Protein AF-A0A8D8G856-F1 (afdb_monomer_lite)

Radius of gyration: 18.54 Å; chains: 1; bounding box: 40×66×44 Å

Foldseek 3Di:
DDDPPPDDDDDDDFLVVVLVVVCVVVVVVQAAEDEWERAQEEALLLVLVLLLQLLVLLVCVLVVVDDLVRSLVSNVVSCVRRVGDNVCSVVVVVSCVVCSPHHYHYDYHHDYDYDADAPADWFRQLLSQLSNLVSQQVVVPDQSDKDHGFAPVQDGGPDNGRHDMHHPVLQVQLVVLPPPDHSVVCSNRVHSVVSCCSRVNNPD

Structure (mmCIF, N/CA/C/O backbone):
data_AF-A0A8D8G856-F1
#
_entry.id   AF-A0A8D8G856-F1
#
loop_
_atom_site.group_PDB
_atom_site.id
_atom_site.type_symbol
_atom_site.label_atom_id
_atom_site.label_alt_id
_atom_site.label_comp_id
_atom_site.label_asym_id
_atom_site.label_entity_id
_atom_site.label_seq_id
_atom_site.pdbx_PDB_ins_code
_atom_site.Cartn_x
_atom_site.Cartn_y
_atom_site.Cartn_z
_atom_site.occupancy
_atom_site.B_iso_or_equiv
_atom_site.auth_seq_id
_atom_site.auth_comp_id
_atom_site.auth_asym_id
_atom_site.auth_atom_id
_atom_site.pdbx_PDB_model_num
ATOM 1 N N . GLN A 1 1 ? 6.075 -45.616 4.153 1.00 53.78 1 GLN A N 1
ATOM 2 C CA . GLN A 1 1 ? 5.002 -45.973 3.202 1.00 53.78 1 GLN A CA 1
ATOM 3 C C . GLN A 1 1 ? 4.732 -44.759 2.327 1.00 53.78 1 GLN A C 1
ATOM 5 O O . GLN A 1 1 ? 4.396 -43.717 2.872 1.00 53.78 1 GLN A O 1
ATOM 10 N N . ARG A 1 2 ? 4.955 -44.853 1.010 1.00 50.22 2 ARG A N 1
ATOM 11 C CA . ARG A 1 2 ? 4.426 -43.867 0.058 1.00 50.22 2 ARG A CA 1
ATOM 12 C C . ARG A 1 2 ? 2.955 -44.213 -0.145 1.00 50.22 2 ARG A C 1
ATOM 14 O O . ARG A 1 2 ? 2.652 -45.354 -0.473 1.00 50.22 2 ARG A O 1
ATOM 21 N N . VAL A 1 3 ? 2.070 -43.267 0.140 1.00 61.78 3 VAL A N 1
ATOM 22 C CA . VAL A 1 3 ? 0.655 -43.386 -0.206 1.00 61.78 3 VAL A CA 1
ATOM 23 C C . VAL A 1 3 ? 0.563 -43.007 -1.679 1.00 61.78 3 VAL A C 1
ATOM 25 O O . VAL A 1 3 ? 0.806 -41.850 -2.018 1.00 61.78 3 VAL A O 1
ATOM 28 N N . ASP A 1 4 ? 0.306 -43.983 -2.549 1.00 59.97 4 ASP A N 1
ATOM 29 C CA . ASP A 1 4 ? -0.031 -43.709 -3.947 1.00 59.97 4 ASP A CA 1
ATOM 30 C C . ASP A 1 4 ? -1.400 -43.033 -3.970 1.00 59.97 4 ASP A C 1
ATOM 32 O O . ASP A 1 4 ? -2.428 -43.651 -3.688 1.00 59.97 4 ASP A O 1
ATOM 36 N N . VAL A 1 5 ? -1.409 -41.734 -4.257 1.00 68.56 5 VAL A N 1
ATOM 37 C CA . VAL A 1 5 ? -2.645 -40.982 -4.455 1.00 68.56 5 VAL A CA 1
ATOM 38 C C . VAL A 1 5 ? -3.061 -41.189 -5.912 1.00 68.56 5 VAL A C 1
ATOM 40 O O . VAL A 1 5 ? -2.532 -40.542 -6.812 1.00 68.56 5 VAL A O 1
ATOM 43 N N . GLN A 1 6 ? -3.978 -42.126 -6.164 1.00 72.94 6 GLN A N 1
ATOM 44 C CA . GLN A 1 6 ? -4.652 -42.240 -7.461 1.00 72.94 6 GLN A CA 1
ATOM 45 C C . GLN A 1 6 ? -5.702 -41.122 -7.578 1.00 72.94 6 GLN A C 1
ATOM 47 O O . GLN A 1 6 ? -6.842 -41.283 -7.151 1.00 72.94 6 GLN A O 1
ATOM 52 N N . GLY A 1 7 ? -5.298 -39.970 -8.119 1.00 73.12 7 GLY A N 1
ATOM 53 C CA . GLY A 1 7 ? -6.177 -38.835 -8.419 1.00 73.12 7 GLY A CA 1
ATOM 54 C C . GLY A 1 7 ? -5.396 -37.565 -8.770 1.00 73.12 7 GLY A C 1
ATOM 55 O O . GLY A 1 7 ? -4.292 -37.356 -8.270 1.00 73.12 7 GLY A O 1
ATOM 56 N N . GLU A 1 8 ? -5.957 -36.712 -9.630 1.00 82.94 8 GLU A N 1
ATOM 57 C CA . GLU A 1 8 ? -5.383 -35.391 -9.912 1.00 82.94 8 GLU A CA 1
ATOM 58 C C . GLU A 1 8 ? -5.778 -34.386 -8.820 1.00 82.94 8 GLU A C 1
ATOM 60 O O . GLU A 1 8 ? -6.951 -34.267 -8.466 1.00 82.94 8 GLU A O 1
ATOM 65 N N . ILE A 1 9 ? -4.802 -33.640 -8.294 1.00 83.88 9 ILE A N 1
ATOM 66 C CA . ILE A 1 9 ? -5.027 -32.570 -7.313 1.00 83.88 9 ILE A CA 1
ATOM 67 C C . ILE A 1 9 ? -4.974 -31.228 -8.043 1.00 83.88 9 ILE A C 1
ATOM 69 O O . ILE A 1 9 ? -3.918 -30.819 -8.523 1.00 83.88 9 ILE A O 1
ATOM 73 N N . HIS A 1 10 ? -6.105 -30.524 -8.080 1.00 83.56 10 HIS A N 1
ATOM 74 C CA . HIS A 1 10 ? -6.234 -29.197 -8.688 1.00 83.56 10 HIS A CA 1
ATOM 75 C C . HIS A 1 10 ? -6.372 -28.125 -7.597 1.00 83.56 10 HIS A C 1
ATOM 77 O O . HIS A 1 10 ? -7.242 -28.226 -6.735 1.00 83.56 10 HIS A O 1
ATOM 83 N N . ILE A 1 11 ? -5.528 -27.088 -7.626 1.00 77.62 11 ILE A N 1
ATOM 84 C CA . ILE A 1 11 ? -5.578 -25.957 -6.681 1.00 77.62 11 ILE A CA 1
ATOM 85 C C . ILE A 1 11 ? -6.217 -24.756 -7.385 1.00 77.62 11 ILE A C 1
ATOM 87 O O . ILE A 1 11 ? -5.585 -24.101 -8.212 1.00 77.62 11 ILE A O 1
ATOM 91 N N . ILE A 1 12 ? -7.469 -24.456 -7.036 1.00 80.62 12 ILE A N 1
ATOM 92 C CA . ILE A 1 12 ? -8.278 -23.379 -7.628 1.00 80.62 12 ILE A CA 1
ATOM 93 C C . ILE A 1 12 ? -8.363 -22.164 -6.691 1.00 80.62 12 ILE A C 1
ATOM 95 O O . ILE A 1 12 ? -9.417 -21.813 -6.180 1.00 80.62 12 ILE A O 1
ATOM 99 N N . GLY A 1 13 ? -7.224 -21.533 -6.407 1.00 78.81 13 GLY A N 1
ATOM 100 C CA . GLY A 1 13 ? -7.186 -20.322 -5.580 1.00 78.81 13 GLY A CA 1
ATOM 101 C C . GLY A 1 13 ? -5.797 -20.025 -5.036 1.00 78.81 13 GLY A C 1
ATOM 102 O O . GLY A 1 13 ? -5.190 -20.860 -4.371 1.00 78.81 13 GLY A O 1
ATOM 103 N N . SER A 1 14 ? -5.259 -18.846 -5.346 1.00 89.00 14 SER A N 1
ATOM 104 C CA . SER A 1 14 ? -3.984 -18.378 -4.797 1.00 89.00 14 SER A CA 1
ATOM 105 C C . SER A 1 14 ? -3.814 -16.875 -4.997 1.00 89.00 14 SER A C 1
ATOM 107 O O . SER A 1 14 ? -4.376 -16.301 -5.933 1.00 89.00 14 SER A O 1
ATOM 109 N N . ASN A 1 15 ? -2.934 -16.259 -4.201 1.00 90.88 15 ASN A N 1
ATOM 110 C CA . ASN A 1 15 ? -2.473 -14.888 -4.443 1.00 90.88 15 ASN A CA 1
ATOM 111 C C . ASN A 1 15 ? -1.933 -14.707 -5.864 1.00 90.88 15 ASN A C 1
ATOM 113 O O . ASN A 1 15 ? -2.070 -13.636 -6.440 1.00 90.88 15 ASN A O 1
ATOM 117 N N . LYS A 1 16 ? -1.345 -15.754 -6.458 1.00 91.81 16 LYS A N 1
ATOM 118 C CA . LYS A 1 16 ? -0.878 -15.705 -7.843 1.00 91.81 16 LYS A CA 1
ATOM 119 C C . LYS A 1 16 ? -2.031 -15.476 -8.822 1.00 91.81 16 LYS A C 1
ATOM 121 O O . LYS A 1 16 ? -1.927 -14.575 -9.640 1.00 91.81 16 LYS A O 1
ATOM 126 N N . LEU A 1 17 ? -3.122 -16.235 -8.709 1.00 91.75 17 LEU A N 1
ATOM 127 C CA . LEU A 1 17 ? -4.290 -16.069 -9.583 1.00 91.75 17 LEU A CA 1
ATOM 128 C C . LEU A 1 17 ? -4.949 -14.693 -9.400 1.00 91.75 17 LEU A C 1
ATOM 130 O O . LEU A 1 17 ? -5.355 -14.074 -10.383 1.00 91.75 17 LEU A O 1
ATOM 134 N N . ALA A 1 18 ? -5.009 -14.193 -8.162 1.00 91.81 18 ALA A N 1
ATOM 135 C CA . ALA A 1 18 ? -5.512 -12.850 -7.878 1.00 91.81 18 ALA A CA 1
ATOM 136 C C . ALA A 1 18 ? -4.644 -11.766 -8.543 1.00 91.81 18 ALA A C 1
ATOM 138 O O . ALA A 1 18 ? -5.169 -10.906 -9.247 1.00 91.81 18 ALA A O 1
ATOM 139 N N . ILE A 1 19 ? -3.316 -11.846 -8.395 1.00 93.50 19 ILE A N 1
ATOM 140 C CA . ILE A 1 19 ? -2.380 -10.919 -9.047 1.00 93.50 19 ILE A CA 1
ATOM 141 C C . ILE A 1 19 ? -2.506 -11.005 -10.567 1.00 93.50 19 ILE A C 1
ATOM 143 O O . ILE A 1 19 ? -2.657 -9.972 -11.209 1.00 93.50 19 ILE A O 1
ATOM 147 N N . ASP A 1 20 ? -2.489 -12.210 -11.141 1.00 92.81 20 ASP A N 1
ATOM 148 C CA . ASP A 1 20 ? -2.593 -12.410 -12.591 1.00 92.81 20 ASP A CA 1
ATOM 149 C C . ASP A 1 20 ? -3.897 -11.784 -13.141 1.00 92.81 20 ASP A C 1
ATOM 151 O O . ASP A 1 20 ? -3.884 -11.154 -14.199 1.00 92.81 20 ASP A O 1
ATOM 155 N N . SER A 1 21 ? -4.998 -11.853 -12.379 1.00 92.38 21 SER A N 1
ATOM 156 C CA . SER A 1 21 ? -6.276 -11.210 -12.726 1.00 92.38 21 SER A CA 1
ATOM 157 C C . SER A 1 21 ? -6.194 -9.679 -12.700 1.00 92.38 21 SER A C 1
ATOM 159 O O . SER A 1 21 ? -6.687 -9.022 -13.618 1.00 92.38 21 SER A O 1
ATOM 161 N N . VAL A 1 22 ? -5.539 -9.096 -11.687 1.00 92.94 22 VAL A N 1
ATOM 162 C CA . VAL A 1 22 ? -5.312 -7.640 -11.609 1.00 92.94 22 VAL A CA 1
ATOM 163 C C . VAL A 1 22 ? -4.442 -7.166 -12.771 1.00 92.94 22 VAL A C 1
ATOM 165 O O . VAL A 1 22 ? -4.778 -6.170 -13.407 1.00 92.94 22 VAL A O 1
ATOM 168 N N . ILE A 1 23 ? -3.359 -7.886 -13.088 1.00 92.38 23 ILE A N 1
ATOM 169 C CA . ILE A 1 23 ? -2.490 -7.561 -14.227 1.00 92.38 23 ILE A CA 1
ATOM 170 C C . ILE A 1 23 ? -3.293 -7.599 -15.531 1.00 92.38 23 ILE A C 1
ATOM 172 O O . ILE A 1 23 ? -3.248 -6.634 -16.291 1.00 92.38 23 ILE A O 1
ATOM 176 N N . SER A 1 24 ? -4.074 -8.662 -15.762 1.00 91.75 24 SER A N 1
ATOM 177 C CA . SER A 1 24 ? -4.928 -8.773 -16.950 1.00 91.75 24 SER A CA 1
ATOM 178 C C . SER A 1 24 ? -5.884 -7.587 -17.059 1.00 91.75 24 SER A C 1
ATOM 180 O O . SER A 1 24 ? -5.969 -6.963 -18.113 1.00 91.75 24 SER A O 1
ATOM 182 N N . LYS A 1 25 ? -6.550 -7.206 -15.963 1.00 92.50 25 LYS A N 1
ATOM 183 C CA . LYS A 1 25 ? -7.474 -6.069 -15.986 1.00 92.50 25 LYS A CA 1
ATOM 184 C C . LYS A 1 25 ? -6.761 -4.736 -16.214 1.00 92.50 25 LYS A C 1
ATOM 186 O O . LYS A 1 25 ? -7.269 -3.885 -16.933 1.00 92.50 25 LYS A O 1
ATOM 191 N N . ALA A 1 26 ? -5.580 -4.549 -15.635 1.00 90.25 26 ALA A N 1
ATOM 192 C CA . ALA A 1 26 ? -4.806 -3.322 -15.780 1.00 90.25 26 ALA A CA 1
ATOM 193 C C . ALA A 1 26 ? -4.272 -3.121 -17.209 1.00 90.25 26 ALA A C 1
ATOM 195 O O . ALA A 1 26 ? -4.175 -1.979 -17.657 1.00 90.25 26 ALA A O 1
ATOM 196 N N . THR A 1 27 ? -4.002 -4.205 -17.951 1.00 81.19 27 THR A N 1
ATOM 197 C CA . THR A 1 27 ? -3.637 -4.106 -19.377 1.00 81.19 27 THR A CA 1
ATOM 198 C C . THR A 1 27 ? -4.752 -3.528 -20.252 1.00 81.19 27 THR A C 1
ATOM 200 O O . THR A 1 27 ? -4.456 -2.962 -21.299 1.00 81.19 27 THR A O 1
ATOM 203 N N . GLU A 1 28 ? -6.011 -3.590 -19.807 1.00 87.31 28 GLU A N 1
ATOM 204 C CA . GLU A 1 28 ? -7.140 -2.937 -20.483 1.00 87.31 28 GLU A CA 1
ATOM 205 C C . GLU A 1 28 ? -7.191 -1.415 -20.229 1.00 87.31 28 GLU A C 1
ATOM 207 O O . GLU A 1 28 ? -7.869 -0.704 -20.965 1.00 87.31 28 GLU A O 1
ATOM 212 N N . SER A 1 29 ? -6.475 -0.906 -19.215 1.00 78.06 29 SER A N 1
ATOM 213 C CA . SER A 1 29 ? -6.604 0.469 -18.694 1.00 78.06 29 SER A CA 1
ATOM 214 C C . SER A 1 29 ? -5.356 1.353 -18.882 1.00 78.06 29 SER A C 1
ATOM 216 O O . SER A 1 29 ? -5.164 2.298 -18.129 1.00 78.06 29 SER A O 1
ATOM 218 N N . ASP A 1 30 ? -4.482 1.049 -19.845 1.00 84.75 30 ASP A N 1
ATOM 219 C CA . ASP A 1 30 ? -3.196 1.740 -20.107 1.00 84.75 30 ASP A CA 1
ATOM 220 C C . ASP A 1 30 ? -2.230 1.864 -18.901 1.00 84.75 30 ASP A C 1
ATOM 222 O O . ASP A 1 30 ? -1.204 2.543 -18.960 1.00 84.75 30 ASP A O 1
ATOM 226 N N . LEU A 1 31 ? -2.462 1.106 -17.829 1.00 89.81 31 LEU A N 1
ATOM 227 C CA . LEU A 1 31 ? -1.546 1.033 -16.693 1.00 89.81 31 LEU A CA 1
ATOM 228 C C . LEU A 1 31 ? -0.389 0.070 -16.993 1.00 89.81 31 LEU A C 1
ATOM 230 O O . LEU A 1 31 ? -0.585 -1.047 -17.486 1.00 89.81 31 LEU A O 1
ATOM 234 N N . LEU A 1 32 ? 0.836 0.464 -16.641 1.00 92.50 32 LEU A N 1
ATOM 235 C CA . LEU A 1 32 ? 1.974 -0.449 -16.582 1.00 92.50 32 LEU A CA 1
ATOM 236 C C . LEU A 1 32 ? 1.890 -1.264 -15.290 1.00 92.50 32 LEU A C 1
ATOM 238 O O . LEU A 1 32 ? 2.397 -0.866 -14.240 1.00 92.50 32 LEU A O 1
ATOM 242 N N . ALA A 1 33 ? 1.238 -2.419 -15.369 1.00 93.50 33 ALA A N 1
ATOM 243 C CA . ALA A 1 33 ? 1.085 -3.306 -14.229 1.00 93.50 33 ALA A CA 1
ATOM 244 C C . ALA A 1 33 ? 2.283 -4.255 -14.085 1.00 93.50 33 ALA A C 1
ATOM 246 O O . ALA A 1 33 ? 2.643 -4.970 -15.022 1.00 93.50 33 ALA A O 1
ATOM 247 N N . ILE A 1 34 ? 2.902 -4.272 -12.904 1.00 92.44 34 ILE A N 1
ATOM 248 C CA . ILE A 1 34 ? 4.105 -5.053 -12.609 1.00 92.44 34 ILE A CA 1
ATOM 249 C C . ILE A 1 34 ? 3.824 -5.971 -11.411 1.00 92.44 34 ILE A C 1
ATOM 251 O O . ILE A 1 34 ? 3.607 -5.485 -10.296 1.00 92.44 34 ILE A O 1
ATOM 255 N N . PRO A 1 35 ? 3.833 -7.305 -11.601 1.00 92.75 35 PRO A N 1
ATOM 256 C CA . PRO A 1 35 ? 3.649 -8.242 -10.505 1.00 92.75 35 PRO A CA 1
ATOM 257 C C . PRO A 1 35 ? 4.914 -8.301 -9.644 1.00 92.75 35 PRO A C 1
ATOM 259 O O . PRO A 1 35 ? 5.992 -8.674 -10.118 1.00 92.75 35 PRO A O 1
ATOM 262 N N . MET A 1 36 ? 4.765 -7.987 -8.361 1.00 92.06 36 MET A N 1
ATOM 263 C CA . MET A 1 36 ? 5.873 -7.888 -7.418 1.00 92.06 36 MET A CA 1
ATOM 264 C C . MET A 1 36 ? 6.089 -9.194 -6.648 1.00 92.06 36 MET A C 1
ATOM 266 O O . MET A 1 36 ? 7.031 -9.937 -6.927 1.00 92.06 36 MET A O 1
ATOM 270 N N . SER A 1 37 ? 5.208 -9.505 -5.697 1.00 92.75 37 SER A N 1
ATOM 271 C CA . SER A 1 37 ? 5.336 -10.664 -4.806 1.00 92.75 37 SER A CA 1
ATOM 272 C C . SER A 1 37 ? 3.981 -11.310 -4.550 1.00 92.75 37 SER A C 1
ATOM 274 O O . SER A 1 37 ? 2.972 -10.625 -4.477 1.00 92.75 37 SER A O 1
ATOM 276 N N . THR A 1 38 ? 3.949 -12.633 -4.401 1.00 93.06 38 THR A N 1
ATOM 277 C CA . THR A 1 38 ? 2.745 -13.406 -4.027 1.00 93.06 38 THR A CA 1
ATOM 278 C C . THR A 1 38 ? 2.725 -13.784 -2.543 1.00 93.06 38 THR A C 1
ATOM 280 O O . THR A 1 38 ? 1.821 -14.495 -2.094 1.00 93.06 38 THR A O 1
ATOM 283 N N . ARG A 1 39 ? 3.756 -13.368 -1.795 1.00 93.19 39 ARG A N 1
ATOM 284 C CA . ARG A 1 39 ? 4.086 -13.880 -0.460 1.00 93.19 39 ARG A CA 1
ATOM 285 C C . ARG A 1 39 ? 4.506 -12.775 0.505 1.00 93.19 39 ARG A C 1
ATOM 287 O O . ARG A 1 39 ? 5.333 -13.023 1.376 1.00 93.19 39 ARG A O 1
ATOM 294 N N . VAL A 1 40 ? 3.984 -11.563 0.344 1.00 94.06 40 VAL A N 1
ATOM 295 C CA . VAL A 1 40 ? 4.256 -10.479 1.297 1.00 94.06 40 VAL A CA 1
ATOM 296 C C . VAL A 1 40 ? 3.816 -10.923 2.695 1.00 94.06 40 VAL A C 1
ATOM 298 O O . VAL A 1 40 ? 2.689 -11.375 2.881 1.00 94.06 40 VAL A O 1
ATOM 301 N N . GLN A 1 41 ? 4.715 -10.848 3.669 1.00 91.81 41 GLN A N 1
ATOM 302 C CA . GLN A 1 41 ? 4.476 -11.268 5.048 1.00 91.81 41 GLN A CA 1
ATOM 303 C C . GLN A 1 41 ? 5.250 -10.344 5.983 1.00 91.81 41 GLN A C 1
ATOM 305 O O . GLN A 1 41 ? 6.255 -9.757 5.594 1.00 91.81 41 GLN A O 1
ATOM 310 N N . GLY A 1 42 ? 4.789 -10.226 7.225 1.00 93.81 42 GLY A N 1
ATOM 311 C CA . GLY A 1 42 ? 5.465 -9.425 8.245 1.00 93.81 42 GLY A CA 1
ATOM 312 C C . GLY A 1 42 ? 4.571 -8.358 8.854 1.00 93.81 42 GLY A C 1
ATOM 313 O O . GLY A 1 42 ? 3.354 -8.336 8.640 1.00 93.81 42 GLY A O 1
ATOM 314 N N . ASN A 1 43 ? 5.171 -7.508 9.683 1.00 96.62 43 ASN A N 1
ATOM 315 C CA . ASN A 1 43 ? 4.432 -6.480 10.393 1.00 96.62 43 ASN A CA 1
ATOM 316 C C . ASN A 1 43 ? 4.134 -5.284 9.481 1.00 96.62 43 ASN A C 1
ATOM 318 O O . ASN A 1 43 ? 5.009 -4.805 8.764 1.00 96.62 43 ASN A O 1
AT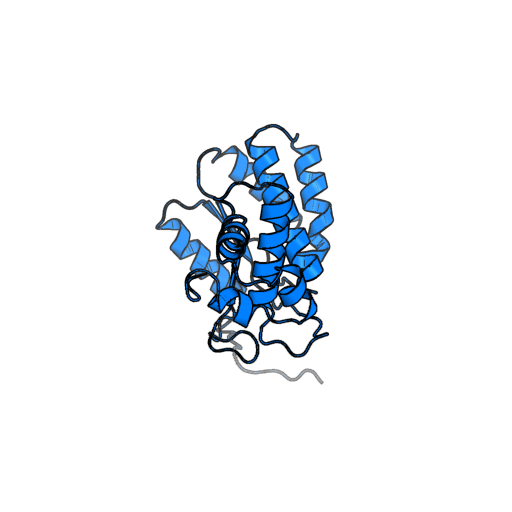OM 322 N N . VAL A 1 44 ? 2.922 -4.742 9.571 1.00 97.50 44 VAL A N 1
ATOM 323 C CA . VAL A 1 44 ? 2.479 -3.573 8.792 1.00 97.50 44 VAL A CA 1
ATOM 324 C C . VAL A 1 44 ? 3.352 -2.329 8.978 1.00 97.50 44 VAL A C 1
ATOM 326 O O . VAL A 1 44 ? 3.424 -1.517 8.067 1.00 97.50 44 VAL A O 1
ATOM 329 N N . THR A 1 45 ? 4.061 -2.192 10.104 1.00 96.44 45 THR A N 1
ATOM 330 C CA . THR A 1 45 ? 5.038 -1.107 10.319 1.00 96.44 45 THR A CA 1
ATOM 331 C C . THR A 1 45 ? 6.235 -1.223 9.379 1.00 96.44 45 THR A C 1
ATOM 333 O O . THR A 1 45 ? 6.683 -0.236 8.808 1.00 96.44 45 THR A O 1
ATOM 336 N N . GLU A 1 46 ? 6.765 -2.433 9.211 1.00 95.69 46 GLU A N 1
ATOM 337 C CA . GLU A 1 46 ? 7.915 -2.684 8.338 1.00 95.69 46 GLU A CA 1
ATOM 338 C C . GLU A 1 46 ? 7.477 -2.686 6.872 1.00 95.69 46 GLU A C 1
ATOM 340 O O . GLU A 1 46 ? 8.172 -2.150 6.010 1.00 95.69 46 GLU A O 1
ATOM 345 N N . LEU A 1 47 ? 6.297 -3.250 6.595 1.00 96.75 47 LEU A N 1
ATOM 346 C CA . LEU A 1 47 ? 5.712 -3.284 5.259 1.00 96.75 47 LEU A CA 1
ATOM 347 C C . LEU A 1 47 ? 5.391 -1.880 4.741 1.00 96.75 47 LEU A C 1
ATOM 349 O O . LEU A 1 47 ? 5.727 -1.586 3.595 1.00 96.75 47 LEU A O 1
ATOM 353 N N . SER A 1 48 ? 4.799 -0.999 5.560 1.00 97.25 48 SER A N 1
ATOM 354 C CA . SER A 1 48 ? 4.514 0.380 5.140 1.00 97.25 48 SER A CA 1
ATOM 355 C C . SER A 1 48 ? 5.800 1.102 4.755 1.00 97.25 48 SER A C 1
ATOM 357 O O . SER A 1 48 ? 5.846 1.774 3.724 1.00 97.25 48 SER A O 1
ATOM 359 N N . HIS A 1 49 ? 6.864 0.886 5.535 1.00 95.88 49 HIS A N 1
ATOM 360 C CA . HIS A 1 49 ? 8.164 1.472 5.261 1.00 95.88 49 HIS A CA 1
ATOM 361 C C . HIS A 1 49 ? 8.770 0.938 3.966 1.00 95.88 49 HIS A C 1
ATOM 363 O O . HIS A 1 49 ? 9.188 1.722 3.119 1.00 95.88 49 HIS A O 1
ATOM 369 N N . ALA A 1 50 ? 8.731 -0.376 3.758 1.00 95.81 50 ALA A N 1
ATOM 370 C CA . ALA A 1 50 ? 9.236 -0.992 2.539 1.00 95.81 50 ALA A CA 1
ATOM 371 C C . ALA A 1 50 ? 8.485 -0.523 1.277 1.00 95.81 50 ALA A C 1
ATOM 373 O O . ALA A 1 50 ? 9.119 -0.260 0.254 1.00 95.81 50 ALA A O 1
ATOM 374 N N . TYR A 1 51 ? 7.156 -0.381 1.341 1.00 96.56 51 TYR A N 1
ATOM 375 C CA . TYR A 1 51 ? 6.364 0.156 0.228 1.00 96.56 51 TYR A CA 1
ATOM 376 C C . TYR A 1 51 ? 6.655 1.634 -0.038 1.00 96.56 51 TYR A C 1
ATOM 378 O O . TYR A 1 51 ? 6.777 2.029 -1.198 1.00 96.56 51 TYR A O 1
ATOM 386 N N . PHE A 1 52 ? 6.804 2.439 1.016 1.00 96.69 52 PHE A N 1
ATOM 387 C CA . PHE A 1 52 ? 7.191 3.843 0.901 1.00 96.69 52 PHE A CA 1
ATOM 388 C C . PHE A 1 52 ? 8.549 3.997 0.202 1.00 96.69 52 PHE A C 1
ATOM 390 O O . PHE A 1 52 ? 8.661 4.734 -0.777 1.00 96.69 52 PHE A O 1
ATOM 397 N N . GLU A 1 53 ? 9.567 3.266 0.659 1.00 95.44 53 GLU A N 1
ATOM 398 C CA . GLU A 1 53 ? 10.914 3.328 0.084 1.00 95.44 53 GLU A CA 1
ATOM 399 C C . GLU A 1 53 ? 10.926 2.862 -1.376 1.00 95.44 53 GLU A C 1
ATOM 401 O O . GLU A 1 53 ? 11.585 3.473 -2.215 1.00 95.44 53 GLU A O 1
ATOM 406 N N . LEU A 1 54 ? 10.153 1.822 -1.711 1.00 94.81 54 LEU A N 1
ATOM 407 C CA . LEU A 1 54 ? 9.997 1.362 -3.090 1.00 94.81 54 LEU A CA 1
ATOM 408 C C . LEU A 1 54 ? 9.385 2.448 -3.987 1.00 94.81 54 LEU A C 1
ATOM 410 O O . LEU A 1 54 ? 9.920 2.721 -5.062 1.00 94.81 54 LEU A O 1
ATOM 414 N N . ALA A 1 55 ? 8.296 3.085 -3.548 1.00 95.69 55 ALA A N 1
ATOM 415 C CA . ALA A 1 55 ? 7.665 4.171 -4.295 1.00 95.69 55 ALA A CA 1
ATOM 416 C C . ALA A 1 55 ? 8.618 5.370 -4.458 1.00 95.69 55 ALA A C 1
ATOM 418 O O . ALA A 1 55 ? 8.799 5.870 -5.569 1.00 95.69 55 ALA A O 1
ATOM 419 N N . SER A 1 56 ? 9.290 5.773 -3.375 1.00 95.94 56 SER A N 1
ATOM 420 C CA . SER A 1 56 ? 10.285 6.854 -3.368 1.00 95.94 56 SER A CA 1
ATOM 421 C C . SER A 1 56 ? 11.438 6.575 -4.337 1.00 95.94 56 SER A C 1
ATOM 423 O O . SER A 1 56 ? 11.787 7.435 -5.147 1.00 95.94 56 SER A O 1
ATOM 425 N N . ALA A 1 57 ? 11.989 5.357 -4.319 1.00 95.31 57 ALA A N 1
ATOM 426 C CA . ALA A 1 57 ? 13.070 4.949 -5.210 1.00 95.31 57 ALA A CA 1
ATOM 427 C C . ALA A 1 57 ? 12.642 4.988 -6.685 1.00 95.31 57 ALA A C 1
ATOM 429 O O . ALA A 1 57 ? 13.391 5.488 -7.522 1.00 95.31 57 ALA A O 1
ATOM 430 N N . ILE A 1 58 ? 11.432 4.514 -7.012 1.00 95.06 58 ILE A N 1
ATOM 431 C CA . ILE A 1 58 ? 10.907 4.539 -8.390 1.00 95.06 58 ILE A CA 1
ATOM 432 C C . ILE A 1 58 ? 10.747 5.976 -8.890 1.00 95.06 58 ILE A C 1
ATOM 434 O O . ILE A 1 58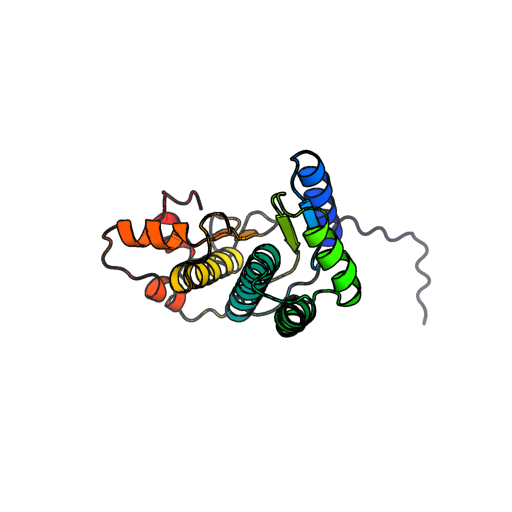 ? 11.127 6.277 -10.022 1.00 95.06 58 ILE A O 1
ATOM 438 N N . ILE A 1 59 ? 10.218 6.872 -8.056 1.00 94.81 59 ILE A N 1
ATOM 439 C CA . ILE A 1 59 ? 10.030 8.285 -8.412 1.00 94.81 59 ILE A CA 1
ATOM 440 C C . ILE A 1 59 ? 11.375 8.953 -8.659 1.00 94.81 59 ILE A C 1
ATOM 442 O O . ILE A 1 59 ? 11.573 9.562 -9.708 1.00 94.81 59 ILE A O 1
ATOM 446 N N . LYS A 1 60 ? 12.319 8.786 -7.731 1.00 95.25 60 LYS A N 1
ATOM 447 C CA . LYS A 1 60 ? 13.664 9.352 -7.856 1.00 95.25 60 LYS A CA 1
ATOM 448 C C . LYS A 1 60 ? 14.396 8.812 -9.088 1.00 95.25 60 LYS A C 1
ATOM 450 O O . LYS A 1 60 ? 15.039 9.575 -9.805 1.00 95.25 60 LYS A O 1
ATOM 455 N N . PHE A 1 61 ? 14.235 7.522 -9.390 1.00 95.88 61 PHE A N 1
ATOM 456 C CA . PHE A 1 61 ? 14.777 6.915 -10.604 1.00 95.88 61 PHE A CA 1
ATOM 457 C C . PHE A 1 61 ? 14.163 7.518 -11.879 1.00 95.88 61 PHE A C 1
ATOM 459 O O . PHE A 1 61 ? 14.905 7.920 -12.773 1.00 95.88 61 PHE A O 1
ATOM 466 N N . ARG A 1 62 ? 12.831 7.687 -11.950 1.00 93.50 62 ARG A N 1
ATOM 467 C CA . ARG A 1 62 ? 12.162 8.355 -13.091 1.00 93.50 62 ARG A CA 1
ATOM 468 C C . ARG A 1 62 ? 12.573 9.821 -13.240 1.00 93.50 62 ARG A C 1
ATOM 470 O O . ARG A 1 62 ? 12.719 10.302 -14.357 1.00 93.50 62 ARG A O 1
ATOM 477 N N . GLN A 1 63 ? 12.807 10.512 -12.128 1.00 94.00 63 GLN A N 1
ATOM 478 C CA . GLN A 1 63 ? 13.305 11.891 -12.099 1.00 94.00 63 GLN A CA 1
ATOM 479 C C . GLN A 1 63 ? 14.809 12.003 -12.390 1.00 94.00 63 GLN A C 1
ATOM 481 O O . GLN A 1 63 ? 15.346 13.107 -12.353 1.00 94.00 63 GLN A O 1
ATOM 486 N N . GLN A 1 64 ? 15.496 10.885 -12.656 1.00 95.00 64 GLN A N 1
ATOM 487 C CA . GLN A 1 64 ? 16.940 10.831 -12.907 1.00 95.00 64 GLN A CA 1
ATOM 488 C C . GLN A 1 64 ? 17.785 11.377 -11.740 1.00 95.00 64 GLN A C 1
ATOM 490 O O . GLN A 1 64 ? 18.919 11.809 -11.929 1.00 95.00 64 GLN A O 1
ATOM 495 N N . THR A 1 65 ? 17.245 11.335 -10.517 1.00 96.62 65 THR A N 1
ATOM 496 C CA . THR A 1 65 ? 17.962 11.707 -9.284 1.00 96.62 65 THR A CA 1
ATOM 497 C C . THR A 1 65 ? 18.636 10.510 -8.611 1.00 96.62 65 THR A C 1
ATOM 499 O O . THR A 1 65 ? 19.377 10.688 -7.648 1.00 96.62 65 THR A O 1
ATOM 502 N N . LEU A 1 66 ? 18.408 9.297 -9.128 1.00 96.06 66 LEU A N 1
ATOM 503 C CA . LEU A 1 66 ? 19.155 8.088 -8.786 1.00 96.06 66 LEU A CA 1
ATOM 504 C C . LEU A 1 66 ? 19.744 7.458 -10.040 1.00 96.06 66 LEU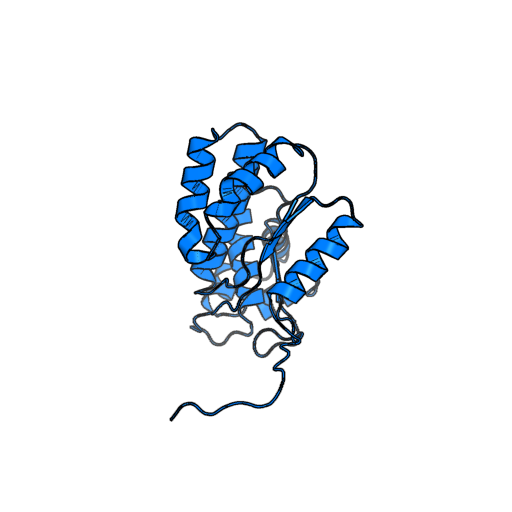 A C 1
ATOM 506 O O . LEU A 1 66 ? 19.059 7.301 -11.053 1.00 96.06 66 LEU A O 1
ATOM 510 N N . THR A 1 67 ? 20.993 7.016 -9.934 1.00 96.50 67 THR A N 1
ATOM 511 C CA . THR A 1 67 ? 21.586 6.089 -10.899 1.00 96.50 67 THR A CA 1
ATOM 512 C C . THR A 1 67 ? 20.927 4.711 -10.798 1.00 96.50 67 THR A C 1
ATOM 514 O O . THR A 1 67 ? 20.323 4.359 -9.783 1.00 96.50 67 THR A O 1
ATOM 517 N N . GLU A 1 68 ? 21.083 3.883 -11.832 1.00 95.44 68 GLU A N 1
ATOM 518 C CA . GLU A 1 68 ? 20.587 2.500 -11.814 1.00 95.44 68 GLU A CA 1
ATOM 519 C C . GLU A 1 68 ? 21.156 1.698 -10.631 1.00 95.44 68 GLU A C 1
ATOM 521 O O . GLU A 1 68 ? 20.415 1.015 -9.928 1.00 95.44 68 GLU A O 1
ATOM 526 N N . SER A 1 69 ? 22.453 1.843 -10.346 1.00 95.31 69 SER A N 1
ATOM 527 C CA . SER A 1 69 ? 23.114 1.175 -9.219 1.00 95.31 69 SER A CA 1
ATOM 528 C C . SER A 1 69 ? 22.545 1.603 -7.863 1.00 95.31 69 SER A C 1
ATOM 530 O O . SER A 1 69 ? 22.342 0.763 -6.985 1.00 95.31 69 SER A O 1
ATOM 532 N N . GLU A 1 70 ? 22.263 2.896 -7.679 1.00 95.44 70 GLU A N 1
ATOM 533 C CA . GLU A 1 70 ? 21.657 3.409 -6.445 1.00 95.44 70 GLU A CA 1
ATOM 534 C C . GLU A 1 70 ? 20.196 2.979 -6.310 1.00 95.44 70 GLU A C 1
ATOM 536 O O . GLU A 1 70 ? 19.774 2.602 -5.215 1.00 95.44 70 GLU A O 1
ATOM 541 N N . PHE A 1 71 ? 19.441 2.980 -7.414 1.00 95.00 71 PHE A N 1
ATOM 542 C CA . PHE A 1 71 ? 18.077 2.464 -7.450 1.00 95.00 71 PHE A CA 1
ATOM 543 C C . PHE A 1 71 ? 18.044 0.994 -7.030 1.00 95.00 71 PHE A C 1
ATOM 545 O O . PHE A 1 71 ? 17.335 0.658 -6.081 1.00 95.00 71 PHE A O 1
ATOM 552 N N . ILE A 1 72 ? 18.874 0.145 -7.656 1.00 93.56 72 ILE A N 1
ATOM 553 C CA . ILE A 1 72 ? 19.033 -1.272 -7.293 1.00 93.56 72 ILE A CA 1
ATOM 554 C C . ILE A 1 72 ? 19.355 -1.389 -5.807 1.00 93.56 72 ILE A C 1
ATOM 556 O O . ILE A 1 72 ? 18.681 -2.125 -5.088 1.00 93.56 72 ILE A O 1
ATOM 560 N N . TYR A 1 73 ? 20.346 -0.647 -5.316 1.00 91.81 73 TYR A N 1
ATOM 561 C CA . TYR A 1 73 ? 20.737 -0.697 -3.911 1.00 91.81 73 TYR A CA 1
ATOM 562 C C . TYR A 1 73 ? 19.576 -0.357 -2.962 1.00 91.81 73 TYR A C 1
ATOM 564 O O . TYR A 1 73 ? 19.368 -1.078 -1.983 1.00 91.81 73 TYR A O 1
ATOM 572 N N . GLN A 1 74 ? 18.788 0.683 -3.255 1.00 90.44 74 GLN A N 1
ATOM 573 C CA . GLN A 1 74 ? 17.644 1.084 -2.428 1.00 90.44 74 GLN A CA 1
ATOM 574 C C . GLN A 1 74 ? 16.539 0.029 -2.404 1.00 90.44 74 GLN A C 1
ATOM 576 O O . GLN A 1 74 ? 16.111 -0.380 -1.323 1.00 90.44 74 GLN A O 1
ATOM 581 N N . ILE A 1 75 ? 16.113 -0.470 -3.567 1.00 88.31 75 ILE A N 1
ATOM 582 C CA . ILE A 1 75 ? 15.054 -1.487 -3.613 1.00 88.31 75 ILE A CA 1
ATOM 583 C C . ILE A 1 75 ? 15.525 -2.809 -2.985 1.00 88.31 75 ILE A C 1
ATOM 585 O O . ILE A 1 75 ? 14.732 -3.500 -2.344 1.00 88.31 75 ILE A O 1
ATOM 589 N N . THR A 1 76 ? 16.832 -3.107 -3.046 1.00 87.44 76 THR A N 1
ATOM 590 C CA . THR A 1 76 ? 17.401 -4.346 -2.493 1.00 87.44 76 THR A CA 1
ATOM 591 C C . THR A 1 76 ? 17.375 -4.426 -0.977 1.00 87.44 76 THR A C 1
ATOM 593 O O . THR A 1 76 ? 17.178 -5.509 -0.422 1.00 87.44 76 THR A O 1
ATOM 596 N N . LYS A 1 77 ? 17.474 -3.290 -0.284 1.00 82.69 77 LYS A N 1
ATOM 597 C CA . LYS A 1 77 ? 17.354 -3.250 1.183 1.00 82.69 77 LYS A CA 1
ATOM 598 C C . LYS A 1 77 ? 15.996 -3.739 1.685 1.00 82.69 77 LYS A C 1
ATOM 600 O O . LYS A 1 77 ? 15.921 -4.333 2.756 1.00 82.69 77 LYS A O 1
ATOM 605 N N . ASN A 1 78 ? 14.945 -3.520 0.900 1.00 70.94 78 ASN A N 1
ATOM 606 C CA . ASN A 1 78 ? 13.560 -3.744 1.307 1.00 70.94 78 ASN A CA 1
ATOM 607 C C . ASN A 1 78 ? 12.991 -5.093 0.830 1.00 70.94 78 ASN A C 1
ATOM 609 O O . ASN A 1 78 ? 11.877 -5.471 1.200 1.00 70.94 78 ASN A O 1
ATOM 613 N N . PHE A 1 79 ? 13.750 -5.865 0.043 1.00 69.81 79 PHE A N 1
ATOM 614 C CA . PHE A 1 79 ? 13.257 -7.113 -0.549 1.00 69.81 79 PHE A CA 1
ATOM 615 C C . PHE A 1 79 ? 12.993 -8.227 0.447 1.00 69.81 79 PHE A C 1
ATOM 617 O O . PHE A 1 79 ? 12.083 -9.020 0.211 1.00 69.81 79 PHE A O 1
ATOM 624 N N . LYS A 1 80 ? 13.729 -8.288 1.563 1.00 74.62 80 LYS A N 1
ATOM 625 C CA . LYS A 1 80 ? 13.446 -9.289 2.599 1.00 74.62 80 LYS A CA 1
ATOM 626 C C . LYS A 1 80 ? 12.029 -9.115 3.152 1.00 74.62 80 LYS A C 1
ATOM 628 O O . LYS A 1 80 ? 11.346 -10.106 3.366 1.00 74.62 80 LYS A O 1
ATOM 633 N N . THR A 1 81 ? 11.597 -7.868 3.318 1.00 83.75 81 THR A N 1
ATOM 634 C CA . THR A 1 81 ? 10.287 -7.502 3.865 1.00 83.75 81 THR A CA 1
ATOM 635 C C . THR A 1 81 ? 9.161 -7.736 2.855 1.00 83.75 81 THR A C 1
ATOM 637 O O . THR A 1 81 ? 8.112 -8.265 3.203 1.00 83.75 81 THR A O 1
ATOM 640 N N . LEU A 1 82 ? 9.379 -7.408 1.576 1.00 87.75 82 LEU A N 1
ATOM 641 C CA . LEU A 1 82 ? 8.366 -7.598 0.522 1.00 87.75 82 LEU A CA 1
ATOM 642 C C . LEU A 1 82 ? 8.400 -8.989 -0.135 1.00 87.75 82 LEU A C 1
ATOM 644 O O . LEU A 1 82 ? 7.546 -9.306 -0.965 1.00 87.75 82 LEU A O 1
ATOM 648 N N . HIS A 1 83 ? 9.381 -9.828 0.205 1.00 87.38 83 HIS A N 1
ATOM 649 C CA . HIS A 1 83 ? 9.634 -11.119 -0.443 1.00 87.38 83 HIS A CA 1
ATOM 650 C C . HIS A 1 83 ? 9.693 -11.021 -1.980 1.00 87.38 83 HIS A C 1
ATOM 652 O O . HIS A 1 83 ? 9.166 -11.879 -2.691 1.00 87.38 83 HIS A O 1
ATOM 658 N N . PHE A 1 84 ? 10.292 -9.947 -2.502 1.00 85.50 84 PHE A N 1
ATOM 659 C CA . PHE A 1 84 ? 10.408 -9.732 -3.943 1.00 85.50 84 PHE A CA 1
ATOM 660 C C . PHE A 1 84 ? 11.495 -10.625 -4.549 1.00 85.50 84 PHE A C 1
ATOM 662 O O . PHE A 1 84 ? 12.554 -10.836 -3.960 1.00 85.50 84 PHE A O 1
ATOM 669 N N . ASP A 1 85 ? 11.234 -11.140 -5.746 1.00 87.25 85 ASP A N 1
ATOM 670 C CA . ASP A 1 85 ? 12.166 -11.995 -6.473 1.00 87.25 85 ASP A CA 1
ATOM 671 C C . ASP A 1 85 ? 13.261 -11.153 -7.143 1.00 87.25 85 ASP A C 1
ATOM 673 O O . ASP A 1 85 ? 13.009 -10.434 -8.112 1.00 87.25 85 ASP A O 1
ATOM 677 N N . HIS A 1 86 ? 14.495 -11.271 -6.647 1.00 86.12 86 HIS A N 1
ATOM 678 C CA . HIS A 1 86 ? 15.646 -10.517 -7.151 1.00 86.12 86 HIS A CA 1
ATOM 679 C C . HIS A 1 86 ? 15.894 -10.747 -8.650 1.00 86.12 86 HIS A C 1
ATOM 681 O O . HIS A 1 86 ? 16.386 -9.848 -9.333 1.00 86.12 86 HIS A O 1
ATOM 687 N N . SER A 1 87 ? 15.523 -11.914 -9.190 1.00 89.31 87 SER A N 1
ATOM 688 C CA . SER A 1 87 ? 15.680 -12.202 -10.621 1.00 89.31 87 SER A CA 1
ATOM 689 C C . SER A 1 87 ? 14.821 -11.292 -11.510 1.00 89.31 87 SER A C 1
ATOM 691 O O . SER A 1 87 ? 15.113 -11.124 -12.694 1.00 89.31 87 SER A O 1
ATOM 693 N N . LYS A 1 88 ? 13.798 -10.639 -10.940 1.00 89.69 88 LYS A N 1
ATOM 694 C CA . LYS A 1 88 ? 12.896 -9.728 -11.652 1.00 89.69 88 LYS A CA 1
ATOM 695 C C . LYS A 1 88 ? 13.379 -8.281 -11.700 1.00 89.69 88 LYS A C 1
ATOM 697 O O . LYS A 1 88 ? 12.799 -7.496 -12.449 1.00 89.69 88 LYS A O 1
ATOM 702 N N . ILE A 1 89 ? 14.437 -7.915 -10.968 1.00 90.56 89 ILE A N 1
ATOM 703 C CA . ILE A 1 89 ? 14.961 -6.536 -10.933 1.00 90.56 89 ILE A CA 1
ATOM 704 C C . ILE A 1 89 ? 15.297 -6.002 -12.334 1.00 90.56 89 ILE A C 1
ATOM 706 O O . ILE A 1 89 ? 14.815 -4.917 -12.664 1.00 90.56 89 ILE A O 1
ATOM 710 N N . PRO A 1 90 ? 16.029 -6.733 -13.203 1.00 92.75 90 PRO A N 1
ATOM 711 C CA . PRO A 1 90 ? 16.339 -6.221 -14.538 1.00 92.75 90 PRO A CA 1
ATOM 712 C C . PRO A 1 90 ? 15.078 -5.968 -15.372 1.00 92.75 90 PRO A C 1
ATOM 714 O O . PRO A 1 90 ? 15.009 -5.005 -16.131 1.00 92.75 90 PRO A O 1
ATOM 717 N N . SER A 1 91 ? 14.049 -6.805 -15.200 1.00 92.19 91 SER A N 1
ATOM 718 C CA . SER A 1 91 ? 12.770 -6.641 -15.898 1.00 92.19 91 SER A CA 1
ATOM 719 C C . SER A 1 91 ? 11.993 -5.428 -15.387 1.00 92.19 91 SER A C 1
ATOM 721 O O . SER A 1 91 ? 11.432 -4.696 -16.199 1.00 92.19 91 SER A O 1
ATOM 723 N N . LEU A 1 92 ? 12.001 -5.181 -14.071 1.00 92.81 92 LEU A N 1
ATOM 724 C CA . LEU A 1 92 ? 11.430 -3.974 -13.469 1.00 92.81 92 LEU A CA 1
ATOM 725 C C . LEU A 1 92 ? 12.114 -2.718 -14.024 1.00 92.81 92 LEU A C 1
ATOM 727 O O . LEU A 1 92 ? 11.434 -1.845 -14.549 1.00 92.81 92 LEU A O 1
ATOM 731 N N . ILE A 1 93 ? 13.447 -2.652 -13.976 1.00 94.56 93 ILE A N 1
ATOM 732 C CA . ILE A 1 93 ? 14.219 -1.501 -14.475 1.00 94.56 93 ILE A CA 1
ATOM 733 C C . ILE A 1 93 ? 13.926 -1.250 -15.954 1.00 94.56 93 ILE A C 1
ATOM 735 O O . ILE A 1 93 ? 13.580 -0.137 -16.341 1.00 94.56 93 ILE A O 1
ATOM 739 N N . ASN A 1 94 ? 13.984 -2.298 -16.777 1.00 94.81 94 ASN A N 1
ATOM 740 C CA . ASN A 1 94 ? 13.683 -2.201 -18.201 1.00 94.81 94 ASN A CA 1
ATOM 741 C C . ASN A 1 94 ? 12.249 -1.707 -18.460 1.00 94.81 94 ASN A C 1
ATOM 743 O O . ASN A 1 94 ? 12.030 -0.911 -19.371 1.00 94.81 94 ASN A O 1
ATOM 747 N N . ALA A 1 95 ? 11.272 -2.143 -17.658 1.00 93.69 95 ALA A N 1
ATOM 748 C CA . ALA A 1 95 ? 9.894 -1.671 -17.762 1.00 93.69 95 ALA A CA 1
ATOM 749 C C . ALA A 1 95 ? 9.775 -0.176 -17.422 1.00 93.69 95 ALA A C 1
ATOM 751 O O . ALA A 1 95 ? 9.105 0.547 -18.159 1.00 93.69 95 ALA A O 1
ATOM 752 N N . LEU A 1 96 ? 10.462 0.293 -16.373 1.00 94.44 96 LEU A N 1
ATOM 753 C CA . LEU A 1 96 ? 10.490 1.707 -15.979 1.00 94.44 96 LEU A CA 1
ATOM 754 C C . LEU A 1 96 ? 11.152 2.589 -17.049 1.00 94.44 96 LEU A C 1
ATOM 756 O O . LEU A 1 96 ? 10.609 3.633 -17.397 1.00 94.44 96 LEU A O 1
ATOM 760 N N . ILE A 1 97 ? 12.282 2.149 -17.615 1.00 94.50 97 ILE A N 1
ATOM 761 C CA . ILE A 1 97 ? 13.013 2.892 -18.658 1.00 94.50 97 ILE A CA 1
ATOM 762 C C . ILE A 1 97 ? 12.196 2.984 -19.950 1.00 94.50 97 ILE A C 1
ATOM 764 O O . ILE A 1 97 ? 12.138 4.039 -20.574 1.00 94.50 97 ILE A O 1
ATOM 768 N N . LYS A 1 98 ? 11.558 1.885 -20.371 1.00 95.25 98 LYS A N 1
ATOM 769 C CA . LYS A 1 98 ? 10.782 1.847 -21.622 1.00 95.25 98 LYS A CA 1
ATOM 770 C C . LYS A 1 98 ? 9.464 2.615 -21.555 1.00 95.25 98 LYS A C 1
ATOM 772 O O . LYS A 1 98 ? 8.885 2.885 -22.601 1.00 95.25 98 LYS A O 1
ATOM 777 N N . ASN A 1 99 ? 8.974 2.925 -20.356 1.00 93.62 99 ASN A N 1
ATOM 778 C CA . ASN A 1 99 ? 7.671 3.551 -20.147 1.00 93.62 99 ASN A CA 1
ATOM 779 C C . ASN A 1 99 ? 7.793 4.752 -19.186 1.00 93.62 99 ASN A C 1
ATOM 781 O O . ASN A 1 99 ? 7.184 4.740 -18.114 1.00 93.62 99 ASN A O 1
ATOM 785 N N . PRO A 1 100 ? 8.573 5.789 -19.545 1.00 90.56 100 PRO A N 1
ATOM 786 C CA . PRO A 1 100 ? 8.924 6.880 -18.636 1.00 90.56 100 PRO A CA 1
ATOM 787 C C . PRO A 1 100 ? 7.739 7.762 -18.236 1.00 90.56 100 PRO A C 1
ATOM 789 O O . PRO A 1 100 ? 7.835 8.427 -17.207 1.00 90.56 100 PRO A O 1
ATOM 792 N N . ASP A 1 101 ? 6.623 7.710 -18.975 1.00 89.81 101 ASP A N 1
ATOM 793 C CA . ASP A 1 101 ? 5.432 8.557 -18.788 1.00 89.81 101 ASP A CA 1
ATOM 794 C C . ASP A 1 101 ? 4.163 7.774 -18.410 1.00 89.81 101 ASP A C 1
ATOM 796 O O . ASP A 1 101 ? 3.131 8.377 -18.140 1.00 89.81 101 ASP A O 1
ATOM 800 N N . ARG A 1 102 ? 4.213 6.434 -18.353 1.00 91.62 102 ARG A N 1
ATOM 801 C CA . ARG A 1 102 ? 3.027 5.633 -18.002 1.00 91.62 102 ARG A CA 1
ATOM 802 C C . ARG A 1 102 ? 2.804 5.581 -16.496 1.00 91.62 102 ARG A C 1
ATOM 804 O O . ARG A 1 102 ? 3.760 5.566 -15.711 1.00 91.62 102 ARG A O 1
ATOM 811 N N . ASP A 1 103 ? 1.544 5.485 -16.099 1.00 92.94 103 ASP A N 1
ATOM 812 C CA . ASP A 1 103 ? 1.174 5.178 -14.722 1.00 92.94 103 ASP A CA 1
ATOM 813 C C . ASP A 1 103 ? 1.547 3.732 -14.392 1.00 92.94 103 ASP A C 1
ATOM 815 O O . ASP A 1 103 ? 1.385 2.823 -15.209 1.00 92.94 103 ASP A O 1
ATOM 819 N N . ILE A 1 104 ? 2.089 3.517 -13.193 1.00 93.75 104 ILE A N 1
ATOM 820 C CA . ILE A 1 104 ? 2.609 2.217 -12.765 1.00 93.75 104 ILE A CA 1
ATOM 821 C C . ILE A 1 104 ? 1.689 1.641 -11.699 1.00 93.75 104 ILE A C 1
ATOM 823 O O . ILE A 1 104 ? 1.402 2.295 -10.699 1.00 93.75 104 ILE A O 1
ATOM 827 N N . LEU A 1 105 ? 1.309 0.379 -11.874 1.00 95.75 105 LEU A N 1
ATOM 828 C CA . LEU A 1 105 ? 0.588 -0.394 -10.875 1.00 95.75 105 LEU A CA 1
ATOM 829 C C . LEU A 1 105 ? 1.475 -1.537 -10.376 1.00 95.75 105 LEU A C 1
ATOM 831 O O . LEU A 1 105 ? 1.698 -2.521 -11.078 1.00 95.75 105 LEU A O 1
ATOM 835 N N . LEU A 1 106 ? 1.974 -1.426 -9.149 1.00 94.88 106 LEU A N 1
ATOM 836 C CA . LEU A 1 106 ? 2.727 -2.500 -8.502 1.00 94.88 106 LEU A CA 1
ATOM 837 C C . LEU A 1 106 ? 1.755 -3.418 -7.764 1.00 94.88 106 LEU A C 1
ATOM 839 O O . LEU A 1 106 ? 1.062 -2.975 -6.852 1.00 94.88 106 LEU A O 1
ATOM 843 N N . VAL A 1 107 ? 1.716 -4.699 -8.127 1.00 95.44 107 VAL A N 1
ATOM 844 C CA . VAL A 1 107 ? 0.737 -5.636 -7.557 1.00 95.44 107 VAL A CA 1
ATOM 845 C C . VAL A 1 107 ? 1.438 -6.669 -6.692 1.00 95.44 107 VAL A C 1
ATOM 847 O O . VAL A 1 107 ? 2.309 -7.404 -7.160 1.00 95.44 107 VAL A O 1
ATOM 850 N N . SER A 1 108 ? 1.049 -6.737 -5.421 1.00 95.25 108 SER A N 1
ATOM 851 C CA . SER A 1 108 ? 1.517 -7.754 -4.481 1.00 95.25 108 SER A CA 1
ATOM 852 C C . SER A 1 108 ? 0.342 -8.471 -3.828 1.00 95.25 108 SER A C 1
ATOM 854 O O . SER A 1 108 ? -0.724 -7.895 -3.660 1.00 95.25 108 SER A O 1
ATOM 856 N N . GLY A 1 109 ? 0.563 -9.715 -3.424 1.00 94.94 109 GLY A N 1
ATOM 857 C CA . GLY A 1 109 ? -0.343 -10.502 -2.602 1.00 94.94 109 GLY A CA 1
ATOM 858 C C . GLY A 1 109 ? 0.419 -11.103 -1.430 1.00 94.94 109 GLY A C 1
ATOM 859 O O . GLY A 1 109 ? 1.635 -11.308 -1.499 1.00 94.94 109 GLY A O 1
ATOM 860 N N . GLY A 1 110 ? -0.283 -11.373 -0.341 1.00 93.62 110 GLY A N 1
ATOM 861 C CA . GLY A 1 110 ? 0.332 -11.839 0.889 1.00 93.62 110 GLY A CA 1
ATOM 862 C C . GLY A 1 110 ? -0.621 -11.754 2.068 1.00 93.62 110 GLY A C 1
ATOM 863 O O . GLY A 1 110 ? -1.808 -11.518 1.883 1.00 93.62 110 GLY A O 1
ATOM 864 N N . GLU A 1 111 ? -0.072 -11.933 3.264 1.00 92.06 111 GLU A N 1
ATOM 865 C CA . GLU A 1 111 ? -0.812 -11.877 4.521 1.00 92.06 111 GLU A CA 1
ATOM 866 C C . GLU A 1 111 ? -0.019 -11.026 5.530 1.00 92.06 111 GLU A C 1
ATOM 868 O O . GLU A 1 111 ? 0.819 -11.548 6.276 1.00 92.06 111 GLU A O 1
ATOM 873 N N . PRO A 1 112 ? -0.219 -9.694 5.537 1.00 95.12 112 PRO A N 1
ATOM 874 C CA . PRO A 1 112 ? 0.355 -8.815 6.549 1.00 95.12 112 PRO A CA 1
ATOM 875 C C . PRO A 1 112 ? -0.122 -9.177 7.959 1.00 95.12 112 PRO A C 1
ATOM 877 O O . PRO A 1 112 ? -1.120 -9.873 8.147 1.00 95.12 112 PRO A O 1
ATOM 880 N N . THR A 1 113 ? 0.560 -8.652 8.975 1.00 96.00 113 THR A N 1
ATOM 881 C CA . THR A 1 113 ? 0.195 -8.785 10.396 1.00 96.00 113 THR A CA 1
ATOM 882 C C . THR A 1 113 ? 0.304 -7.447 11.115 1.00 96.00 113 THR A C 1
ATOM 884 O O . THR A 1 113 ? 1.157 -6.624 10.793 1.00 96.00 113 THR A O 1
ATOM 887 N N . VAL A 1 114 ? -0.529 -7.224 12.128 1.00 97.19 114 VAL A N 1
ATOM 888 C CA . VAL A 1 114 ? -0.469 -6.032 12.982 1.00 97.19 114 VAL A CA 1
ATOM 889 C C . VAL A 1 114 ? -0.268 -6.464 14.425 1.00 97.19 114 VAL A C 1
ATOM 891 O O . VAL A 1 114 ? -0.822 -7.470 14.859 1.00 97.19 114 VAL A O 1
ATOM 894 N N . I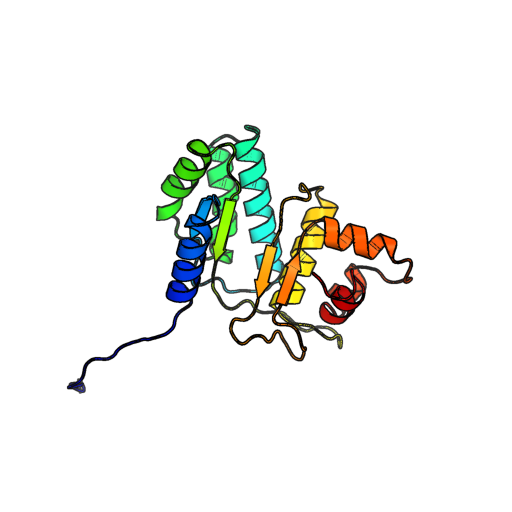LE A 1 115 ? 0.542 -5.710 15.167 1.00 97.00 115 ILE A N 1
ATOM 895 C CA . ILE A 1 115 ? 0.667 -5.898 16.612 1.00 97.00 115 ILE A CA 1
ATOM 896 C C . ILE A 1 115 ? -0.368 -4.989 17.263 1.00 97.00 115 ILE A C 1
ATOM 898 O O . ILE A 1 115 ? -0.259 -3.7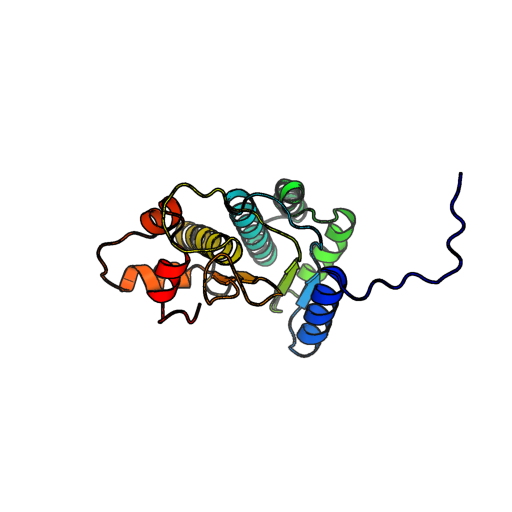64 17.164 1.00 97.00 115 ILE A O 1
ATOM 902 N N . VAL A 1 116 ? -1.354 -5.599 17.916 1.00 96.69 116 VAL A N 1
ATOM 903 C CA . VAL A 1 116 ? -2.401 -4.888 18.653 1.00 96.69 116 VAL A CA 1
ATOM 904 C C . VAL A 1 116 ? -1.853 -4.469 20.018 1.00 96.69 116 VAL A C 1
ATOM 906 O O . VAL A 1 116 ? -1.359 -5.297 20.782 1.00 96.69 116 VAL A O 1
ATOM 909 N N . LYS A 1 117 ? -1.899 -3.167 20.293 1.00 95.62 117 LYS A N 1
ATOM 910 C CA . LYS A 1 117 ? -1.423 -2.499 21.512 1.00 95.62 117 LYS A CA 1
ATOM 911 C C . LYS A 1 117 ? -2.528 -1.698 22.204 1.00 95.62 117 LYS A C 1
ATOM 913 O O . LYS A 1 117 ? -2.457 -1.522 23.415 1.00 95.62 117 LYS A O 1
ATOM 918 N N . GLY A 1 118 ? -3.496 -1.190 21.441 1.00 96.44 118 GLY A N 1
ATOM 919 C CA . GLY A 1 118 ? -4.631 -0.420 21.946 1.00 96.44 118 GLY A CA 1
ATOM 920 C C . GLY A 1 118 ? -5.947 -1.193 21.938 1.00 96.44 118 GLY A C 1
ATOM 921 O O . GLY A 1 118 ? -5.977 -2.406 21.736 1.00 96.44 118 GLY A O 1
ATOM 922 N N . THR A 1 119 ? -7.038 -0.462 22.155 1.00 97.56 119 THR A N 1
ATOM 923 C CA . THR A 1 119 ? -8.418 -0.985 22.138 1.00 97.56 119 THR A CA 1
ATOM 924 C C . THR A 1 119 ? -9.239 -0.416 20.982 1.00 97.56 119 THR A C 1
ATOM 926 O O . THR A 1 119 ? -10.467 -0.474 21.011 1.00 97.56 119 THR A O 1
ATOM 929 N N . GLY A 1 120 ? -8.572 0.206 20.010 1.00 97.56 120 GLY A N 1
ATOM 930 C CA . GLY A 1 120 ? -9.184 0.749 18.808 1.00 97.56 120 GLY A CA 1
ATOM 931 C C . GLY A 1 120 ? -9.724 -0.319 17.867 1.00 97.56 120 GLY A C 1
ATOM 932 O O . GLY A 1 120 ? -9.516 -1.522 18.052 1.00 97.56 120 GLY A O 1
ATOM 933 N N . LEU A 1 121 ? -10.431 0.155 16.845 1.00 97.50 121 LEU A N 1
ATOM 934 C CA . LEU A 1 121 ? -11.005 -0.671 15.803 1.00 97.50 121 LEU A CA 1
ATOM 935 C C . LEU A 1 121 ? -10.207 -0.512 14.505 1.00 97.50 121 LEU A C 1
ATOM 937 O O . LEU A 1 121 ? -9.924 0.599 14.059 1.00 97.50 121 LEU A O 1
ATOM 941 N N . GLY A 1 122 ? -9.855 -1.622 13.867 1.00 97.31 122 GLY A N 1
ATOM 942 C CA . GLY A 1 122 ? -9.042 -1.599 12.660 1.00 97.31 122 GLY A CA 1
ATOM 943 C C . GLY A 1 122 ? -8.621 -2.984 12.215 1.00 97.31 122 GLY A C 1
ATOM 944 O O . GLY A 1 122 ? -8.938 -3.994 12.847 1.00 97.31 122 GLY A O 1
ATOM 945 N N . GLY A 1 123 ? -7.864 -3.017 11.131 1.00 97.69 123 GLY A N 1
ATOM 946 C CA . GLY A 1 123 ? -7.297 -4.239 10.598 1.00 97.69 123 GLY A CA 1
ATOM 947 C C . GLY A 1 123 ? -5.934 -4.000 9.972 1.00 97.69 123 GLY A C 1
ATOM 948 O O . GLY A 1 123 ? -5.359 -2.913 10.032 1.00 97.69 123 GLY A O 1
ATOM 949 N N . ARG A 1 124 ? -5.369 -5.069 9.427 1.00 97.69 124 ARG A N 1
ATOM 950 C CA . ARG A 1 124 ? -3.980 -5.112 8.962 1.00 97.69 124 ARG A CA 1
ATOM 951 C C . ARG A 1 124 ? -3.831 -4.304 7.677 1.00 97.69 124 ARG A C 1
ATOM 953 O O . ARG A 1 124 ? -2.827 -3.622 7.504 1.00 97.69 124 ARG A O 1
ATOM 960 N N . ASN A 1 125 ? -4.845 -4.326 6.820 1.00 98.25 125 ASN A N 1
ATOM 961 C CA . ASN A 1 125 ? -4.860 -3.565 5.578 1.00 98.25 125 ASN A CA 1
ATOM 962 C C . ASN A 1 125 ? -5.074 -2.064 5.828 1.00 98.25 125 ASN A C 1
ATOM 964 O O . ASN A 1 125 ? -4.320 -1.248 5.301 1.00 98.25 125 ASN A O 1
ATOM 968 N N . GLN A 1 126 ? -6.034 -1.702 6.685 1.00 98.31 126 GLN A N 1
ATOM 969 C CA . GLN A 1 126 ? -6.277 -0.315 7.097 1.00 98.31 126 GLN A CA 1
ATOM 970 C C . GLN A 1 126 ? -5.049 0.278 7.800 1.00 98.31 126 GLN A C 1
ATOM 972 O O . GLN A 1 126 ? -4.602 1.374 7.469 1.00 98.31 126 GLN A O 1
ATOM 977 N N . GLU A 1 127 ? -4.441 -0.459 8.732 1.00 98.44 127 GLU A N 1
ATOM 978 C CA . GLU A 1 127 ? -3.238 -0.009 9.435 1.00 98.44 127 GLU A CA 1
ATOM 979 C C . GLU A 1 127 ? -2.042 0.164 8.479 1.00 98.44 127 GLU A C 1
ATOM 981 O O . GLU A 1 127 ? -1.286 1.130 8.611 1.00 98.44 127 GLU A O 1
ATOM 986 N N . LEU A 1 128 ? -1.871 -0.738 7.503 1.00 98.62 128 LEU A N 1
ATOM 987 C CA . LEU A 1 128 ? -0.827 -0.627 6.479 1.00 98.62 128 LEU A CA 1
ATOM 988 C C . LEU A 1 128 ? -0.992 0.650 5.646 1.00 98.62 128 LEU A C 1
ATOM 990 O O . LEU A 1 128 ? -0.036 1.415 5.499 1.00 98.62 128 LEU A O 1
ATOM 994 N N . ALA A 1 129 ? -2.203 0.896 5.142 1.00 98.44 129 ALA A N 1
ATOM 995 C CA . ALA A 1 129 ? -2.528 2.075 4.347 1.00 98.44 129 ALA A CA 1
ATOM 996 C C . ALA A 1 129 ? -2.356 3.379 5.147 1.00 98.44 129 ALA A C 1
ATOM 998 O O . ALA A 1 129 ? -1.768 4.342 4.643 1.00 98.44 129 ALA A O 1
ATOM 999 N N . LEU A 1 130 ? -2.764 3.398 6.420 1.00 98.44 130 LEU A N 1
ATOM 1000 C CA . LEU A 1 130 ? -2.611 4.565 7.289 1.00 98.44 130 LEU A CA 1
ATOM 1001 C C . LEU A 1 130 ? -1.136 4.895 7.547 1.00 98.44 130 LEU A C 1
ATOM 1003 O O . LEU A 1 130 ? -0.710 6.038 7.382 1.00 98.44 130 LEU A O 1
ATOM 1007 N N . ARG A 1 131 ? -0.327 3.890 7.899 1.00 98.56 131 ARG A N 1
ATOM 1008 C CA . ARG A 1 131 ? 1.113 4.078 8.143 1.00 98.56 131 ARG A CA 1
ATOM 1009 C C . ARG A 1 131 ? 1.848 4.535 6.888 1.00 98.56 131 ARG A C 1
ATOM 1011 O O . ARG A 1 131 ? 2.681 5.435 6.965 1.00 98.56 131 ARG A O 1
ATOM 1018 N N . PHE A 1 132 ? 1.499 3.969 5.733 1.00 98.56 132 PHE A N 1
ATOM 1019 C CA . PHE A 1 132 ? 2.025 4.418 4.446 1.00 98.56 132 PHE A CA 1
ATOM 1020 C C . PHE A 1 132 ? 1.668 5.888 4.175 1.00 98.56 132 PHE A C 1
ATOM 1022 O O . PHE A 1 132 ? 2.536 6.668 3.785 1.00 98.56 132 PHE A O 1
ATOM 1029 N N . SER A 1 133 ? 0.424 6.292 4.455 1.00 98.31 133 SER A N 1
ATOM 1030 C CA . SER A 1 133 ? -0.050 7.676 4.286 1.00 98.31 133 SER A CA 1
ATOM 1031 C C . SER A 1 133 ? 0.736 8.672 5.135 1.00 98.31 133 SER A C 1
ATOM 1033 O O . SER A 1 133 ? 1.129 9.726 4.638 1.00 98.31 133 SER A O 1
ATOM 1035 N N . VAL A 1 134 ? 1.020 8.321 6.396 1.00 98.12 134 VAL A N 1
ATOM 1036 C CA . VAL A 1 134 ? 1.851 9.143 7.293 1.00 98.12 134 VAL A CA 1
ATOM 1037 C C . VAL A 1 134 ? 3.237 9.360 6.705 1.00 98.12 134 VAL A C 1
ATOM 1039 O O . VAL A 1 134 ? 3.694 10.497 6.635 1.00 98.12 134 VAL A O 1
ATOM 1042 N N . GLN A 1 135 ? 3.886 8.300 6.219 1.00 97.75 135 GLN A N 1
ATOM 1043 C CA . GLN A 1 135 ? 5.207 8.428 5.605 1.00 97.75 135 GLN A CA 1
ATOM 1044 C C . GLN A 1 135 ? 5.174 9.276 4.329 1.00 97.75 135 GLN A C 1
ATOM 1046 O O . GLN A 1 135 ? 6.053 10.112 4.133 1.00 97.75 135 GLN A O 1
ATOM 1051 N N . CYS A 1 136 ? 4.151 9.094 3.487 1.00 97.94 136 CYS A N 1
ATOM 1052 C CA . CYS A 1 136 ? 3.968 9.899 2.281 1.00 97.94 136 CYS A CA 1
ATOM 1053 C C . CYS A 1 136 ? 3.810 11.385 2.608 1.00 97.94 136 CYS A C 1
ATOM 1055 O O . CYS A 1 136 ? 4.432 12.213 1.956 1.00 97.94 136 CYS A O 1
ATOM 1057 N N . SER A 1 137 ? 3.007 11.714 3.622 1.00 96.75 137 SER A N 1
ATOM 1058 C CA . SER A 1 137 ? 2.785 13.095 4.053 1.00 96.75 137 SER A CA 1
ATOM 1059 C C . SER A 1 137 ? 4.046 13.711 4.670 1.00 96.75 137 SER A C 1
ATOM 1061 O O . SER A 1 137 ? 4.456 14.792 4.264 1.00 96.75 137 SER A O 1
ATOM 1063 N N . GLN A 1 138 ? 4.715 13.005 5.587 1.00 96.38 138 GLN A N 1
ATOM 1064 C CA . GLN A 1 138 ? 5.908 13.509 6.283 1.00 96.38 138 GLN A CA 1
ATOM 1065 C C . GLN A 1 138 ? 7.118 13.721 5.367 1.00 96.38 138 GLN A C 1
ATOM 1067 O O . GLN A 1 138 ? 7.955 14.571 5.656 1.00 96.38 138 GLN A O 1
ATOM 1072 N N . GLN A 1 139 ? 7.238 12.928 4.301 1.00 95.25 139 GLN A N 1
ATOM 1073 C CA . GLN A 1 139 ? 8.338 13.026 3.338 1.00 95.25 139 GLN A CA 1
ATOM 1074 C C . GLN A 1 139 ? 7.907 13.626 1.992 1.00 95.25 139 GLN A C 1
ATOM 1076 O O . GLN A 1 139 ? 8.638 13.497 1.012 1.00 95.25 139 GLN A O 1
ATOM 1081 N N . GLU A 1 140 ? 6.729 14.254 1.945 1.00 93.38 140 GLU A N 1
ATOM 1082 C CA . GLU A 1 140 ? 6.218 15.003 0.790 1.00 93.38 140 GLU A CA 1
ATOM 1083 C C . GLU A 1 140 ? 6.218 14.198 -0.524 1.00 93.38 140 GLU A C 1
ATOM 1085 O O . GLU A 1 140 ? 6.550 14.707 -1.599 1.00 93.38 140 GLU A O 1
ATOM 1090 N N . LEU A 1 141 ? 5.832 12.917 -0.461 1.00 94.06 141 LEU A N 1
ATOM 1091 C CA . LEU A 1 141 ? 5.621 12.144 -1.683 1.00 94.06 141 LEU A CA 1
ATOM 1092 C C . LEU A 1 141 ? 4.486 12.763 -2.519 1.00 94.06 141 LEU A C 1
ATOM 1094 O O . LEU A 1 141 ? 3.484 13.217 -1.961 1.00 94.06 141 LEU A O 1
ATOM 1098 N N . PRO A 1 142 ? 4.592 12.740 -3.862 1.00 93.56 142 PRO A N 1
ATOM 1099 C CA . PRO A 1 142 ? 3.550 13.261 -4.738 1.00 93.56 142 PRO A CA 1
ATOM 1100 C C . PRO A 1 142 ? 2.181 12.626 -4.462 1.00 93.56 142 PRO A C 1
ATOM 1102 O O . PRO A 1 142 ? 2.075 11.416 -4.270 1.00 93.56 142 PRO A O 1
ATOM 1105 N N . LYS A 1 143 ? 1.108 13.422 -4.542 1.00 90.19 143 LYS A N 1
ATOM 1106 C CA . LYS A 1 143 ? -0.275 12.975 -4.271 1.00 90.19 143 LYS A CA 1
ATOM 1107 C C . LYS A 1 143 ? -0.766 11.827 -5.162 1.00 90.19 143 LYS A C 1
ATOM 1109 O O . LYS A 1 143 ? -1.661 11.095 -4.764 1.00 90.19 143 LYS A O 1
ATOM 1114 N N . GLY A 1 144 ? -0.167 11.644 -6.341 1.00 90.62 144 GLY A N 1
ATOM 1115 C CA . GLY A 1 144 ? -0.463 10.519 -7.238 1.00 90.62 144 GLY A CA 1
ATOM 1116 C C . GLY A 1 144 ? 0.063 9.162 -6.752 1.00 90.62 144 GLY A C 1
ATOM 1117 O O . GLY A 1 144 ? -0.196 8.146 -7.390 1.00 90.62 144 GLY A O 1
ATOM 1118 N N . VAL A 1 145 ? 0.808 9.122 -5.644 1.00 96.75 145 VAL A N 1
ATOM 1119 C CA . VAL A 1 145 ? 1.309 7.881 -5.049 1.00 96.75 145 VAL A CA 1
ATOM 1120 C C . VAL A 1 145 ? 0.280 7.336 -4.070 1.00 96.75 145 VAL A C 1
ATOM 1122 O O . VAL A 1 145 ? 0.083 7.888 -2.986 1.00 96.75 145 VAL A O 1
ATOM 1125 N N . LEU A 1 146 ? -0.342 6.223 -4.450 1.00 97.38 146 LEU A N 1
ATOM 1126 C CA . LEU A 1 146 ? -1.381 5.566 -3.667 1.00 97.38 146 LEU A CA 1
ATOM 1127 C C . LEU A 1 146 ? -1.006 4.119 -3.339 1.00 97.38 146 LEU A C 1
ATOM 1129 O O . LEU A 1 146 ? -0.354 3.434 -4.129 1.00 97.38 146 LEU A O 1
ATOM 1133 N N . LEU A 1 147 ? -1.473 3.641 -2.187 1.00 98.00 147 LEU A N 1
ATOM 1134 C CA . LEU A 1 147 ? -1.419 2.237 -1.788 1.00 98.00 147 LEU A CA 1
ATOM 1135 C C . LEU A 1 147 ? -2.828 1.757 -1.460 1.00 98.00 147 LEU A C 1
ATOM 1137 O O . LEU A 1 147 ? -3.429 2.242 -0.513 1.00 98.00 147 LEU A O 1
ATOM 1141 N N . LEU A 1 148 ? -3.341 0.786 -2.211 1.00 97.44 148 LEU A N 1
ATOM 1142 C CA . LEU A 1 148 ? -4.547 0.045 -1.843 1.00 97.44 148 LEU A CA 1
ATOM 1143 C C . LEU A 1 148 ? -4.127 -1.256 -1.156 1.00 97.44 148 LEU A C 1
ATOM 1145 O O . LEU A 1 148 ? -3.430 -2.073 -1.758 1.00 97.44 148 LEU A O 1
ATOM 1149 N N . SER A 1 149 ? -4.585 -1.464 0.076 1.00 97.81 149 SER A N 1
ATOM 1150 C CA . SER A 1 149 ? -4.463 -2.745 0.776 1.00 97.81 149 SER A CA 1
ATOM 1151 C C . SER A 1 149 ? -5.856 -3.264 1.082 1.00 97.81 149 SER A C 1
ATOM 1153 O O . SER A 1 149 ? -6.657 -2.527 1.653 1.00 97.81 149 SER A O 1
ATOM 1155 N N . ALA A 1 150 ? -6.150 -4.517 0.732 1.00 97.06 150 ALA A N 1
ATOM 1156 C CA . ALA A 1 150 ? -7.463 -5.111 0.962 1.00 97.06 150 ALA A CA 1
ATOM 1157 C C . ALA A 1 150 ? -7.403 -6.633 1.164 1.00 97.06 150 ALA A C 1
ATOM 1159 O O . ALA A 1 150 ? -6.651 -7.335 0.485 1.00 97.06 150 ALA A O 1
ATOM 1160 N N . GLY A 1 151 ? -8.234 -7.132 2.079 1.00 94.88 151 GLY A N 1
ATOM 1161 C CA . GLY A 1 151 ? -8.553 -8.542 2.259 1.00 94.88 151 GLY A CA 1
ATOM 1162 C C . GLY A 1 151 ? -9.473 -9.031 1.144 1.00 94.88 151 GLY A C 1
ATOM 1163 O O . GLY A 1 151 ? -10.458 -8.382 0.792 1.00 94.88 151 GLY A O 1
ATOM 1164 N N . THR A 1 152 ? -9.142 -10.183 0.561 1.00 91.00 152 THR A N 1
ATOM 1165 C CA . THR A 1 152 ? -9.910 -10.764 -0.559 1.00 91.00 152 THR A CA 1
ATOM 1166 C C . THR A 1 152 ? -11.259 -11.349 -0.135 1.00 91.00 152 THR A C 1
ATOM 1168 O O . THR A 1 152 ? -12.128 -11.557 -0.976 1.00 91.00 152 THR A O 1
ATOM 1171 N N . ASP A 1 153 ? -11.447 -11.574 1.163 1.00 90.75 153 ASP A N 1
ATOM 1172 C CA . ASP A 1 153 ? -12.705 -11.964 1.804 1.00 90.75 153 ASP A CA 1
ATOM 1173 C C . ASP A 1 153 ? -13.650 -10.775 2.057 1.00 90.75 153 ASP A C 1
ATOM 1175 O O . ASP A 1 153 ? -14.786 -10.973 2.486 1.00 90.75 153 ASP A O 1
ATOM 1179 N N . GLY A 1 154 ? -13.202 -9.548 1.768 1.00 94.06 154 GLY A N 1
ATOM 1180 C CA . GLY A 1 154 ? -13.976 -8.327 1.961 1.00 94.06 154 GLY A CA 1
ATOM 1181 C C . GLY A 1 154 ? -13.957 -7.790 3.393 1.00 94.06 154 GLY A C 1
ATOM 1182 O O . GLY A 1 154 ? -14.698 -6.849 3.674 1.00 94.06 154 GLY A O 1
ATOM 1183 N N . ILE A 1 155 ? -13.133 -8.352 4.285 1.00 94.44 155 ILE A N 1
ATOM 1184 C CA . ILE A 1 155 ? -13.095 -7.993 5.708 1.00 94.44 155 ILE A CA 1
ATOM 1185 C C . ILE A 1 155 ? -11.650 -7.722 6.149 1.00 94.44 155 ILE A C 1
ATOM 1187 O O . ILE A 1 155 ? -10.718 -8.457 5.835 1.00 94.44 155 ILE A O 1
ATOM 1191 N N . ASP A 1 156 ? -11.451 -6.672 6.939 1.00 97.12 156 ASP A N 1
ATOM 1192 C CA . ASP A 1 156 ? -10.173 -6.339 7.554 1.00 97.12 156 ASP A CA 1
ATOM 1193 C C . ASP A 1 156 ? -10.336 -6.085 9.052 1.00 97.12 156 ASP A C 1
ATOM 1195 O O . ASP A 1 156 ? -10.845 -5.050 9.485 1.00 97.12 156 ASP A O 1
ATOM 1199 N N . GLY A 1 157 ? -9.886 -7.050 9.856 1.00 95.25 157 GLY A N 1
ATOM 1200 C CA . GLY A 1 157 ? -10.092 -7.028 11.304 1.00 95.25 157 GLY A CA 1
ATOM 1201 C C . GLY A 1 157 ? -11.576 -7.164 11.680 1.00 95.25 157 GLY A C 1
ATOM 1202 O O . GLY A 1 157 ? -12.358 -7.709 10.905 1.00 95.25 157 GLY A O 1
ATOM 1203 N N . PRO A 1 158 ? -11.997 -6.691 12.864 1.00 96.12 158 PRO A N 1
ATOM 1204 C CA . PRO A 1 158 ? -13.395 -6.728 13.283 1.00 96.12 158 PRO A CA 1
ATOM 1205 C C . PRO A 1 158 ? -14.201 -5.545 12.709 1.00 96.12 158 PRO A C 1
ATOM 1207 O O . PRO A 1 158 ? -14.922 -4.873 13.440 1.00 96.12 158 PRO A O 1
ATOM 1210 N N . THR A 1 159 ? -14.059 -5.255 11.411 1.00 95.50 159 THR A N 1
ATOM 1211 C CA . THR A 1 159 ? -14.649 -4.068 10.760 1.00 95.50 159 THR A CA 1
ATOM 1212 C C . THR A 1 159 ? -15.559 -4.431 9.586 1.00 95.50 159 THR A C 1
ATOM 1214 O O . THR A 1 159 ? -15.592 -5.578 9.147 1.00 95.50 159 THR A O 1
ATOM 1217 N N . ASP A 1 160 ? -16.317 -3.452 9.090 1.00 94.00 160 ASP A N 1
ATOM 1218 C CA . ASP A 1 160 ? -17.162 -3.556 7.891 1.00 94.00 160 ASP A CA 1
ATOM 1219 C C . ASP A 1 160 ? -16.405 -3.215 6.589 1.00 94.00 160 ASP A C 1
ATOM 1221 O O . ASP A 1 160 ? -17.011 -3.167 5.519 1.00 94.00 160 ASP A O 1
ATOM 1225 N N . ALA A 1 161 ? -15.089 -2.984 6.666 1.00 95.31 161 ALA A N 1
ATOM 1226 C CA . ALA A 1 161 ? -14.238 -2.623 5.538 1.00 95.31 161 ALA A CA 1
ATOM 1227 C C . ALA A 1 161 ? -13.322 -3.783 5.134 1.00 95.31 161 ALA A C 1
ATOM 1229 O O . ALA A 1 161 ? -12.826 -4.512 5.987 1.00 95.31 161 ALA A O 1
ATOM 1230 N N . ALA A 1 162 ? -13.016 -3.892 3.839 1.00 96.38 162 ALA A N 1
ATOM 1231 C CA . ALA A 1 162 ? -12.025 -4.841 3.325 1.00 96.38 162 ALA A CA 1
ATOM 1232 C C . ALA A 1 162 ? -10.578 -4.375 3.545 1.00 96.38 162 ALA A C 1
ATOM 1234 O O . ALA A 1 162 ? -9.641 -5.152 3.399 1.00 96.38 162 ALA A O 1
ATOM 1235 N N . GLY A 1 163 ? -10.371 -3.096 3.840 1.00 97.25 163 GLY A N 1
ATOM 1236 C CA . GLY A 1 163 ? -9.061 -2.466 3.872 1.00 97.25 163 GLY A CA 1
ATOM 1237 C C . GLY A 1 163 ? -9.185 -0.966 3.657 1.00 97.25 163 GLY A C 1
ATOM 1238 O O . GLY A 1 163 ? -10.208 -0.396 4.028 1.00 97.25 163 GLY A O 1
ATOM 1239 N N . ALA A 1 164 ? -8.158 -0.346 3.078 1.00 97.62 164 ALA A N 1
ATOM 1240 C CA . ALA A 1 164 ? -8.163 1.082 2.775 1.00 97.62 164 ALA A CA 1
ATOM 1241 C C . ALA A 1 164 ? -7.141 1.468 1.692 1.00 97.62 164 ALA A C 1
ATOM 1243 O O . ALA A 1 164 ? -6.224 0.711 1.348 1.00 97.62 164 ALA A O 1
ATOM 1244 N N . ILE A 1 165 ? -7.301 2.688 1.197 1.00 97.69 165 ILE A N 1
ATOM 1245 C CA . ILE A 1 165 ? -6.406 3.435 0.329 1.00 97.69 165 ILE A CA 1
ATOM 1246 C C . ILE A 1 165 ? -5.575 4.385 1.197 1.00 97.69 165 ILE A C 1
ATOM 1248 O O . ILE A 1 165 ? -6.073 5.090 2.076 1.00 97.69 165 ILE A O 1
ATOM 1252 N N . GLY A 1 166 ? -4.274 4.402 0.949 1.00 97.31 166 GLY A N 1
ATOM 1253 C CA . GLY A 1 166 ? -3.315 5.291 1.579 1.00 97.31 166 GLY A CA 1
ATOM 1254 C C . GLY A 1 166 ? -2.625 6.198 0.570 1.00 97.31 166 GLY A C 1
ATOM 1255 O O . GLY A 1 166 ? -2.470 5.840 -0.595 1.00 97.31 166 GLY A O 1
ATOM 1256 N N . GLY A 1 167 ? -2.184 7.360 1.036 1.00 97.31 167 GLY A N 1
ATOM 1257 C CA . GLY A 1 167 ? -1.470 8.378 0.266 1.00 97.31 167 GLY A CA 1
ATOM 1258 C C . GLY A 1 167 ? -1.331 9.665 1.079 1.00 97.31 167 GLY A C 1
ATOM 1259 O O . GLY A 1 167 ? -1.998 9.824 2.103 1.00 97.31 167 GLY A O 1
ATOM 1260 N N . ALA A 1 168 ? -0.478 10.595 0.642 1.00 96.38 168 ALA A N 1
ATOM 1261 C CA . ALA A 1 168 ? -0.250 11.854 1.368 1.00 96.38 168 ALA A CA 1
ATOM 1262 C C . ALA A 1 168 ? -1.560 12.630 1.617 1.00 96.38 168 ALA A C 1
ATOM 1264 O O . ALA A 1 168 ? -1.802 13.124 2.718 1.00 96.38 168 ALA A O 1
ATOM 1265 N N . GLU A 1 169 ? -2.454 12.639 0.623 1.00 94.00 169 GLU A N 1
ATOM 1266 C CA . GLU A 1 169 ? -3.729 13.359 0.679 1.00 94.00 169 GLU A CA 1
ATOM 1267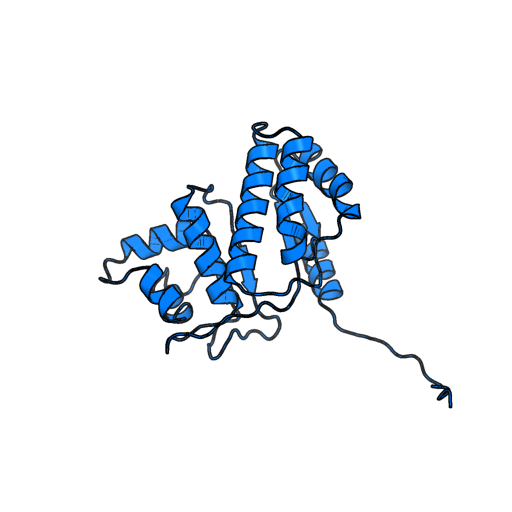 C C . GLU A 1 169 ? -4.667 12.859 1.795 1.00 94.00 169 GLU A C 1
ATOM 1269 O O . GLU A 1 169 ? -5.465 13.633 2.320 1.00 94.00 169 GLU A O 1
ATOM 1274 N N . VAL A 1 170 ? -4.560 11.590 2.207 1.00 95.44 170 VAL A N 1
ATOM 1275 C CA . VAL A 1 170 ? -5.384 11.018 3.288 1.00 95.44 170 VAL A CA 1
ATOM 1276 C C . VAL A 1 170 ? -5.100 11.727 4.616 1.00 95.44 170 VAL A C 1
ATOM 1278 O O . VAL A 1 170 ? -6.025 12.096 5.342 1.00 95.44 170 VAL A O 1
ATOM 1281 N N . VAL A 1 171 ? -3.819 11.957 4.919 1.00 95.50 171 VAL A N 1
ATOM 1282 C CA . VAL A 1 171 ? -3.388 12.656 6.139 1.00 95.50 171 VAL A CA 1
ATOM 1283 C C . VAL A 1 171 ? -3.698 14.146 6.051 1.00 95.50 171 VAL A C 1
ATOM 1285 O O . VAL A 1 171 ? -4.223 14.704 7.012 1.00 95.50 171 VAL A O 1
ATOM 1288 N N . GLU A 1 172 ? -3.452 14.774 4.898 1.00 93.44 172 GLU A N 1
ATOM 1289 C CA . GLU A 1 172 ? -3.793 16.186 4.676 1.00 93.44 172 GLU A CA 1
ATOM 1290 C C . GLU A 1 172 ? -5.287 16.443 4.914 1.00 93.44 172 GLU A C 1
ATOM 1292 O O . GLU A 1 172 ? -5.659 17.374 5.627 1.00 93.44 172 GLU A O 1
ATOM 1297 N N . ARG A 1 173 ? -6.158 15.581 4.374 1.00 93.88 173 ARG A N 1
ATOM 1298 C CA . ARG A 1 173 ? -7.610 15.672 4.577 1.00 93.88 173 ARG A CA 1
ATOM 1299 C C . ARG A 1 173 ? -7.995 15.482 6.033 1.00 93.88 173 ARG A C 1
ATOM 1301 O O . ARG A 1 173 ? -8.843 16.219 6.524 1.00 93.88 173 ARG A O 1
ATOM 1308 N N . PHE A 1 174 ? -7.383 14.522 6.727 1.00 95.25 174 PHE A N 1
ATOM 1309 C CA . PHE A 1 174 ? -7.628 14.328 8.154 1.00 95.25 174 PHE A CA 1
ATOM 1310 C C . PHE A 1 174 ? -7.276 15.582 8.968 1.00 95.25 174 PHE A C 1
ATOM 1312 O O . PHE A 1 174 ? -8.062 16.013 9.810 1.00 95.25 174 PHE A O 1
ATOM 1319 N N . GLN A 1 175 ? -6.127 16.199 8.685 1.00 93.12 175 GLN A N 1
ATOM 1320 C CA . GLN A 1 175 ? -5.661 17.405 9.376 1.00 93.12 175 GLN A CA 1
ATOM 1321 C C . GLN A 1 175 ? -6.604 18.608 9.187 1.00 93.12 175 GLN A C 1
ATOM 1323 O O . GLN A 1 175 ? -6.625 19.500 10.031 1.00 93.12 175 GLN A O 1
ATOM 1328 N N . MET A 1 176 ? -7.432 18.619 8.136 1.00 93.50 176 MET A N 1
ATOM 1329 C CA . MET A 1 176 ? -8.446 19.656 7.901 1.00 93.50 176 MET A CA 1
ATOM 1330 C C . MET A 1 176 ? -9.735 19.480 8.727 1.00 93.50 176 MET A C 1
ATOM 1332 O O . MET A 1 176 ? -10.563 20.387 8.736 1.00 93.50 176 MET A O 1
ATOM 1336 N N . LEU A 1 177 ? -9.945 18.343 9.406 1.00 90.94 177 LEU A N 1
ATOM 1337 C CA . LEU A 1 177 ? -11.220 18.012 10.068 1.00 90.94 177 LEU A CA 1
ATOM 1338 C C . LEU A 1 177 ? -11.453 18.697 11.427 1.00 90.94 177 LEU A C 1
ATOM 1340 O O . LEU A 1 177 ? -12.495 18.443 12.026 1.00 90.94 177 LEU A O 1
ATOM 1344 N N . ASP A 1 178 ? -10.502 19.497 11.925 1.00 86.31 178 ASP A N 1
ATOM 1345 C CA . ASP A 1 178 ? -10.521 20.166 13.243 1.00 86.31 178 ASP A CA 1
ATOM 1346 C C . ASP A 1 178 ? -11.207 19.335 14.349 1.00 86.31 178 ASP A C 1
ATOM 1348 O O . ASP A 1 178 ? -12.196 19.727 14.966 1.00 86.31 178 ASP A O 1
ATOM 1352 N N . CYS A 1 179 ? -10.724 18.103 14.540 1.00 89.06 179 CYS A N 1
ATOM 1353 C CA . CYS A 1 179 ? -11.361 17.124 15.424 1.00 89.06 179 CYS A CA 1
ATOM 1354 C C . CYS A 1 179 ? -10.653 16.946 16.775 1.00 89.06 179 CYS A C 1
ATOM 1356 O O . CYS A 1 179 ? -11.051 16.086 17.561 1.00 89.06 179 CYS A O 1
ATOM 1358 N N . GLY A 1 180 ? -9.601 17.730 17.042 1.00 92.44 180 GLY A N 1
ATOM 1359 C CA . GLY A 1 180 ? -8.819 17.669 18.282 1.00 92.44 180 GLY A CA 1
ATOM 1360 C C . GLY A 1 180 ? -8.031 16.369 18.497 1.00 92.44 180 GLY A C 1
ATOM 1361 O O . GLY A 1 180 ? -7.558 16.138 19.604 1.00 92.44 180 GLY A O 1
ATOM 1362 N N . GLN A 1 181 ? -7.906 15.524 17.469 1.00 94.62 181 GLN A N 1
ATOM 1363 C CA . GLN A 1 181 ? -7.174 14.255 17.510 1.00 94.62 181 GLN A CA 1
ATOM 1364 C C . GLN A 1 181 ? -6.014 14.264 16.512 1.00 94.62 181 GLN A C 1
ATOM 1366 O O . GLN A 1 181 ? -6.060 14.965 15.499 1.00 94.62 181 GLN A O 1
ATOM 1371 N N . THR A 1 182 ? -4.995 13.448 16.767 1.00 96.12 182 THR A N 1
ATOM 1372 C CA . THR A 1 182 ? -3.817 13.307 15.894 1.00 96.12 182 THR A CA 1
ATOM 1373 C C . THR A 1 182 ? -3.791 11.956 15.185 1.00 96.12 182 THR A C 1
ATOM 1375 O O . THR A 1 182 ? -4.351 10.975 15.671 1.00 96.12 182 THR A O 1
ATOM 1378 N N . VAL A 1 183 ? -3.114 11.867 14.036 1.00 96.94 183 VAL A N 1
ATOM 1379 C CA . VAL A 1 183 ? -2.968 10.592 13.305 1.00 96.94 183 VAL A CA 1
ATOM 1380 C C . VAL A 1 183 ? -2.228 9.558 14.163 1.00 96.94 183 VAL A C 1
ATOM 1382 O O . VAL A 1 183 ? -2.573 8.375 14.193 1.00 96.94 183 VAL A O 1
ATOM 1385 N N . GLU A 1 184 ? -1.240 10.018 14.927 1.00 96.88 184 GLU A N 1
ATOM 1386 C CA . GLU A 1 184 ? -0.426 9.217 15.834 1.00 96.88 184 GLU A CA 1
ATOM 1387 C C . GLU A 1 184 ? -1.245 8.603 16.975 1.00 96.88 184 GLU A C 1
ATOM 1389 O O . GLU A 1 184 ? -0.898 7.522 17.455 1.00 96.88 184 GLU A O 1
ATOM 1394 N N . GLU A 1 185 ? -2.318 9.257 17.426 1.00 97.50 185 GLU A N 1
ATOM 1395 C CA . GLU A 1 185 ? -3.249 8.683 18.405 1.00 97.50 185 GLU A CA 1
ATOM 1396 C C . GLU A 1 185 ? -3.980 7.467 17.835 1.00 97.50 185 GLU A C 1
ATOM 1398 O O . GLU A 1 185 ? -4.009 6.425 18.494 1.00 97.50 185 GLU A O 1
ATOM 1403 N N . PHE A 1 186 ? -4.490 7.554 16.601 1.00 98.00 186 PHE A N 1
ATOM 1404 C CA . PHE A 1 186 ? -5.159 6.425 15.946 1.00 98.00 186 PHE A CA 1
ATOM 1405 C C . PHE A 1 186 ? -4.203 5.250 15.736 1.00 98.00 186 PHE A C 1
ATOM 1407 O O . PHE A 1 186 ? -4.534 4.119 16.089 1.00 98.00 186 PHE A O 1
ATOM 1414 N N . ILE A 1 187 ? -2.984 5.510 15.252 1.00 97.75 187 ILE A N 1
ATOM 1415 C CA . ILE A 1 187 ? -1.963 4.468 15.059 1.00 97.75 187 ILE A CA 1
ATOM 1416 C C . ILE A 1 187 ? -1.580 3.813 16.394 1.00 97.75 187 ILE A C 1
ATOM 1418 O O . ILE A 1 187 ? -1.457 2.590 16.488 1.00 97.75 187 ILE A O 1
ATOM 1422 N N . ARG A 1 188 ? -1.379 4.606 17.453 1.00 97.81 188 ARG A N 1
ATOM 1423 C CA . ARG A 1 188 ? -0.997 4.087 18.776 1.00 97.81 188 ARG A CA 1
ATOM 1424 C C . ARG A 1 188 ? -2.097 3.232 19.395 1.00 97.81 188 ARG A C 1
ATOM 1426 O O . ARG A 1 188 ? -1.780 2.278 20.102 1.00 97.81 188 ARG A O 1
ATOM 1433 N N . ASN A 1 189 ? -3.356 3.572 19.128 1.00 98.25 189 ASN A N 1
ATOM 1434 C CA . ASN A 1 189 ? -4.513 2.852 19.642 1.00 98.25 189 ASN A CA 1
ATOM 1435 C C . ASN A 1 189 ? -4.992 1.706 18.728 1.00 98.25 189 ASN A C 1
ATOM 1437 O O . ASN A 1 189 ? -5.956 1.035 19.083 1.00 98.25 189 ASN A O 1
ATOM 1441 N N . ASN A 1 190 ? -4.342 1.460 17.580 1.00 98.44 190 ASN A N 1
ATOM 1442 C CA . ASN A 1 190 ? -4.816 0.531 16.540 1.00 98.44 190 ASN A CA 1
ATOM 1443 C C . ASN A 1 190 ? -6.252 0.832 16.075 1.00 98.44 190 ASN A C 1
ATOM 1445 O O . ASN A 1 190 ? -7.062 -0.073 15.893 1.00 98.44 190 ASN A O 1
ATOM 1449 N N . ASP A 1 191 ? -6.563 2.115 15.905 1.00 98.19 191 ASP A N 1
ATOM 1450 C CA . ASP A 1 191 ? -7.904 2.620 15.607 1.00 98.19 191 ASP A CA 1
ATOM 1451 C C . ASP A 1 191 ? -8.027 3.147 14.164 1.00 98.19 191 ASP A C 1
ATOM 1453 O O . ASP A 1 191 ? -8.657 4.172 13.893 1.00 98.19 191 ASP A O 1
ATOM 1457 N N . SER A 1 192 ? -7.368 2.472 13.218 1.00 97.88 192 SER A N 1
ATOM 1458 C CA . SER A 1 192 ? -7.331 2.883 11.808 1.00 97.88 192 SER A CA 1
ATOM 1459 C C . SER A 1 192 ? -8.724 2.971 11.178 1.00 97.88 192 SER A C 1
ATOM 1461 O O . SER A 1 192 ? -8.965 3.848 10.353 1.00 97.88 192 SER A O 1
ATOM 1463 N N . HIS A 1 193 ? -9.680 2.155 11.615 1.00 97.12 193 HIS A N 1
ATOM 1464 C CA . HIS A 1 193 ? -11.045 2.199 11.100 1.00 97.12 193 HIS A CA 1
ATOM 1465 C C . HIS A 1 193 ? -11.765 3.506 11.439 1.00 97.12 193 HIS A C 1
ATOM 1467 O O . HIS A 1 193 ? -12.377 4.143 10.579 1.00 97.12 193 HIS A O 1
ATOM 1473 N N . SER A 1 194 ? -11.671 3.939 12.697 1.00 96.38 194 SER A N 1
ATOM 1474 C CA . SER A 1 194 ? -12.272 5.197 13.145 1.00 96.38 194 SER A CA 1
ATOM 1475 C C . SER A 1 194 ? -11.606 6.401 12.481 1.00 96.38 194 SER A C 1
ATOM 1477 O O . SER A 1 194 ? -12.291 7.375 12.158 1.00 96.38 194 SER A O 1
ATOM 1479 N N . PHE A 1 195 ? -10.293 6.321 12.227 1.00 97.38 195 PHE A N 1
ATOM 1480 C CA . PHE A 1 195 ? -9.572 7.304 11.419 1.00 97.38 195 PHE A CA 1
ATOM 1481 C C . PHE A 1 195 ? -10.185 7.417 10.015 1.00 97.38 195 PHE A C 1
ATOM 1483 O O . PHE A 1 195 ? -10.621 8.500 9.623 1.00 97.38 195 PHE A O 1
ATOM 1490 N N . TYR A 1 196 ? -10.303 6.304 9.283 1.00 96.75 196 TYR A N 1
ATOM 1491 C CA . TYR A 1 196 ? -10.844 6.310 7.920 1.00 96.75 196 TYR A CA 1
ATOM 1492 C C . TYR A 1 196 ? -12.314 6.738 7.872 1.00 96.75 196 TYR A C 1
ATOM 1494 O O . TYR A 1 196 ? -12.700 7.495 6.986 1.00 96.75 196 TYR A O 1
ATOM 1502 N N . LYS A 1 197 ? -13.133 6.384 8.872 1.00 94.50 197 LYS A N 1
ATOM 1503 C CA . LYS A 1 197 ? -14.517 6.885 8.974 1.00 94.50 197 LYS A CA 1
ATOM 1504 C C . LYS A 1 197 ? -14.604 8.408 9.106 1.00 94.50 197 LYS A C 1
ATOM 1506 O O . LYS A 1 197 ? -15.585 8.997 8.647 1.00 94.50 197 LYS A O 1
ATOM 1511 N N . LYS A 1 198 ? -13.600 9.056 9.704 1.00 93.62 198 LYS A N 1
ATOM 1512 C CA . LYS A 1 198 ? -13.523 10.523 9.788 1.00 93.62 198 LYS A CA 1
ATOM 1513 C C . LYS A 1 198 ? -13.103 11.142 8.453 1.00 93.62 198 LYS A C 1
ATOM 1515 O O . LYS A 1 198 ? -13.654 12.172 8.071 1.00 93.62 198 LYS A O 1
ATOM 1520 N N . VAL A 1 199 ? -12.181 10.512 7.724 1.00 91.19 199 VAL A N 1
ATOM 1521 C CA . VAL A 1 199 ? -11.680 11.016 6.435 1.00 91.19 199 VAL A CA 1
ATOM 1522 C C . VAL A 1 199 ? -12.665 10.716 5.304 1.00 91.19 199 VAL A C 1
ATOM 1524 O O . VAL A 1 199 ? -12.913 9.567 4.960 1.00 91.19 199 VAL A O 1
ATOM 1527 N N . ASP A 1 200 ? -13.240 11.765 4.707 1.00 76.88 200 ASP A N 1
ATOM 1528 C CA . ASP A 1 200 ? -14.163 11.679 3.556 1.00 76.88 200 ASP A CA 1
ATOM 1529 C C . ASP A 1 200 ? -15.264 10.605 3.711 1.00 76.88 200 ASP A C 1
ATOM 1531 O O . ASP A 1 200 ? -15.662 9.936 2.758 1.00 76.88 200 ASP A O 1
ATOM 1535 N N . LYS A 1 201 ? -15.747 10.422 4.950 1.00 77.62 201 LYS A N 1
ATOM 1536 C CA . LYS A 1 201 ? -16.784 9.445 5.326 1.00 77.62 201 LYS A CA 1
ATOM 1537 C C . LYS A 1 201 ? -16.440 7.988 4.963 1.00 77.62 201 LYS A C 1
ATOM 1539 O O . LYS A 1 201 ? -17.350 7.223 4.647 1.00 77.62 201 LYS A O 1
ATOM 1544 N N . GLY A 1 202 ? -15.163 7.599 5.002 1.00 73.44 202 GLY A N 1
ATOM 1545 C CA . GLY A 1 202 ? -14.725 6.229 4.698 1.00 73.44 202 GLY A CA 1
ATOM 1546 C C . GLY A 1 202 ? -14.621 5.914 3.204 1.00 73.44 202 GLY A C 1
ATOM 1547 O O . GLY A 1 202 ? -14.775 4.764 2.808 1.00 73.44 202 GLY A O 1
ATOM 1548 N N . ARG A 1 203 ? -14.417 6.931 2.357 1.00 74.81 203 ARG A N 1
ATOM 1549 C CA . ARG A 1 203 ? -14.174 6.755 0.912 1.00 74.81 203 ARG A CA 1
ATOM 1550 C C . ARG A 1 203 ? -12.737 6.360 0.560 1.00 74.81 203 ARG A C 1
ATOM 1552 O O . ARG A 1 203 ? -12.492 6.014 -0.594 1.00 74.81 203 ARG A O 1
ATOM 1559 N N . PHE A 1 204 ? -11.828 6.449 1.527 1.00 68.12 204 PHE A N 1
ATOM 1560 C CA . PHE A 1 204 ? -10.449 5.984 1.431 1.00 68.12 204 PHE A CA 1
ATOM 1561 C C . PHE A 1 204 ? -10.324 4.646 2.137 1.00 68.12 204 PHE A C 1
ATOM 1563 O O . PHE A 1 204 ? -10.835 4.533 3.271 1.00 68.12 204 PHE A O 1
#

pLDDT: mean 91.9, std 8.05, range [50.22, 98.62]

InterPro domains:
  IPR007835 MOFRL domain [PF05161] (105-200)
  IPR037035 Glycerate kinase-like, C-terminal domain superfamily [G3DSA:3.40.1480.10] (1-203)
  IPR039760 MOFRL domain-containing protein [PTHR12227] (8-202)

Sequence (204 aa):
QRVDVQGEIHIIGSNKLAIDSVISKATESDLLAIPMSTRVQGNVTELSHAYFELASAIIKFRQQTLTESEFIYQITKNFKTLHFDHSKIPSLINALIKNPDRDILLVSGGEPTVIVKGTGLGGRNQELALRFSVQCSQQELPKGVLLLSAGTDGIDGPTDAAGAIGGAEVVERFQMLDCGQTVEEFIRNNDSHSFYKKVDKGRF

Organism: Culex pipiens (NCBI:txid7175)

Secondary structure (DSSP, 8-state):
------S-------HHHHHHHHHHHHHTTT-EEEE--S-EEEEHHHHHHHHHHHHHHHHHHHTT-S-HHHHHHHHHHHHHHHT--GGGHHHHHHHHHH-TTS-EEEE--EEEE----SS----HHHHHHHHHHHHHHHTT--TT--EEEE-TTS--SSSS-SEEEE-HHHHHHHHTT--S--HHHHHHTT-HHHHHHHGGGGT-